Protein AF-A0A2D5X855-F1 (afdb_monomer_lite)

Sequence (249 aa):
MTNIYSYIFFHLTRRFIMAATASFNDLAKLTDREIQTLMREVDQKDLVVALTKADKAVTDKTLSNMSERVRTFIQDEVAALGPMRPDEVAEVQKRIVQQTVQLAEQGQVSWPPGQKKAPKVKAKKAKKLSKKYLAMKSETKQTAQKSLDQLSFDEINTLFTNFAEIARKEGILALENMVSDESSAFISNAIRLAVDGTEPDLIMDILETWMGSLLHEQERKYQKVIEGLMSIQSGDNPRIVEHKLSVIY

pLDDT: mean 76.55, std 14.78, range [36.59, 96.62]

Secondary structure (DSSP, 8-state):
--HHHHHHHHHHHHHHHHHHS--GGGGGGS-HHHHHHHHHHS-HHHHHHHHTT--HHHHHHHHHTS-HHHHHHHHHHHHHS----HHHHHHHHHHHHHHHHHHHHTTSS--STT----------------HHHHHHHHHHHHHHTS-GGG--HHHHHHHHHHHHHHHHHH-GGGGGGG--TTS-HHHHHHHHHHHTT--HHHHHHHHHHHHHHHHHHHHHHHHHHHHHHHHHHTT--HHHHHHHHHH--

Radius of gyration: 27.15 Å; chains: 1; bounding box: 56×53×80 Å

Structure (mmCIF, N/CA/C/O backbone):
data_AF-A0A2D5X855-F1
#
_entry.id   AF-A0A2D5X855-F1
#
loop_
_atom_site.group_PDB
_atom_site.id
_atom_site.type_symbol
_atom_site.label_atom_id
_atom_site.label_alt_id
_atom_site.label_comp_id
_atom_site.label_asym_id
_atom_site.label_entity_id
_atom_site.label_seq_id
_atom_site.pdbx_PDB_ins_code
_atom_site.Cartn_x
_atom_site.Cartn_y
_atom_site.Cartn_z
_atom_site.occupancy
_atom_site.B_iso_or_equiv
_atom_site.auth_seq_id
_atom_site.auth_comp_id
_atom_site.auth_asym_id
_atom_site.auth_atom_id
_atom_site.pdbx_PDB_model_num
ATOM 1 N N . MET A 1 1 ? 23.395 36.693 -31.664 1.00 40.78 1 MET A N 1
ATOM 2 C CA . MET A 1 1 ? 22.086 36.087 -32.004 1.00 40.78 1 MET A CA 1
ATOM 3 C C . MET A 1 1 ? 22.240 34.733 -32.723 1.00 40.78 1 MET A C 1
ATOM 5 O O . MET A 1 1 ? 21.542 34.473 -33.688 1.00 40.78 1 MET A O 1
ATOM 9 N N . THR A 1 2 ? 23.118 33.834 -32.262 1.00 40.00 2 THR A N 1
ATOM 10 C CA . THR A 1 2 ? 23.428 32.564 -32.967 1.00 40.00 2 THR A CA 1
ATOM 11 C C . THR A 1 2 ? 23.024 31.298 -32.200 1.00 40.00 2 THR A C 1
ATOM 13 O O . THR A 1 2 ? 23.179 30.198 -32.712 1.00 40.00 2 THR A O 1
ATOM 16 N N . ASN A 1 3 ? 22.469 31.419 -30.987 1.00 47.34 3 ASN A N 1
ATOM 17 C CA . ASN A 1 3 ? 22.299 30.269 -30.085 1.00 47.34 3 ASN A CA 1
ATOM 18 C C . ASN A 1 3 ? 20.879 29.661 -30.062 1.00 47.34 3 ASN A C 1
ATOM 20 O O . ASN A 1 3 ? 20.690 28.550 -29.586 1.00 47.34 3 ASN A O 1
ATOM 24 N N . ILE A 1 4 ? 19.870 30.355 -30.601 1.00 50.38 4 ILE A N 1
ATOM 25 C CA . ILE A 1 4 ? 18.477 29.867 -30.588 1.00 50.38 4 ILE A CA 1
ATOM 26 C C . ILE A 1 4 ? 18.208 28.954 -31.793 1.00 50.38 4 ILE A C 1
ATOM 28 O O . ILE A 1 4 ? 17.636 27.879 -31.633 1.00 50.38 4 ILE A O 1
ATOM 32 N N . TYR A 1 5 ? 18.705 29.315 -32.980 1.00 43.75 5 TYR A N 1
ATOM 33 C CA . TYR A 1 5 ? 18.531 28.503 -34.189 1.00 43.75 5 TYR A CA 1
ATOM 34 C C . TYR A 1 5 ? 19.308 27.182 -34.139 1.00 43.75 5 TYR A C 1
ATOM 36 O O . TYR A 1 5 ? 18.772 26.167 -34.562 1.00 43.75 5 TYR A O 1
ATOM 44 N N . SER A 1 6 ? 20.509 27.151 -33.547 1.00 47.00 6 SER A N 1
ATOM 45 C CA . SER A 1 6 ? 21.273 25.903 -33.366 1.00 47.00 6 SER A CA 1
ATOM 46 C C . SER A 1 6 ? 20.596 24.944 -32.373 1.00 47.00 6 SER A C 1
ATOM 48 O O . SER A 1 6 ? 20.541 23.742 -32.612 1.00 47.00 6 SER A O 1
ATOM 50 N N . TYR A 1 7 ? 19.985 25.466 -31.302 1.00 49.47 7 TYR A N 1
ATOM 51 C CA . TYR A 1 7 ? 19.279 24.656 -30.302 1.00 49.47 7 TYR A CA 1
ATOM 52 C C . TYR A 1 7 ? 17.950 24.098 -30.827 1.00 49.47 7 TYR A C 1
ATOM 54 O O . TYR A 1 7 ? 17.651 22.921 -30.628 1.00 49.47 7 TYR A O 1
ATOM 62 N N . ILE A 1 8 ? 17.175 24.921 -31.543 1.00 49.56 8 ILE A N 1
ATOM 63 C CA . ILE A 1 8 ? 15.931 24.484 -32.188 1.00 49.56 8 ILE A CA 1
ATOM 64 C C . ILE A 1 8 ? 16.251 23.489 -33.304 1.00 49.56 8 ILE A C 1
ATOM 66 O O . ILE A 1 8 ? 15.615 22.446 -33.357 1.00 49.56 8 ILE A O 1
ATOM 70 N N . PHE A 1 9 ? 17.273 23.739 -34.130 1.00 43.41 9 PHE A N 1
ATOM 71 C CA . PHE A 1 9 ? 17.694 22.820 -35.190 1.00 43.41 9 PHE A CA 1
ATOM 72 C C . PHE A 1 9 ? 18.210 21.490 -34.627 1.00 43.41 9 PHE A C 1
ATOM 74 O O . PHE A 1 9 ? 17.803 20.440 -35.114 1.00 43.41 9 PHE A O 1
ATOM 81 N N . PHE A 1 10 ? 19.015 21.502 -33.557 1.00 47.72 10 PHE A N 1
ATOM 82 C CA . PHE A 1 10 ? 19.491 20.290 -32.880 1.00 47.72 10 PHE A CA 1
ATOM 83 C C . PHE A 1 10 ? 18.344 19.477 -32.266 1.00 47.72 10 PHE A C 1
ATOM 85 O O . PHE A 1 10 ? 18.333 18.256 -32.376 1.00 47.72 10 PHE A O 1
ATOM 92 N N . HIS A 1 11 ? 17.341 20.125 -31.666 1.00 49.72 11 HIS A N 1
ATOM 93 C CA . HIS A 1 11 ? 16.176 19.422 -31.124 1.00 49.72 11 HIS A CA 1
ATOM 94 C C . HIS A 1 11 ? 15.214 18.923 -32.211 1.00 49.72 11 HIS A C 1
ATOM 96 O O . HIS A 1 11 ? 14.741 17.794 -32.102 1.00 49.72 11 HIS A O 1
ATOM 102 N N . LEU A 1 12 ? 14.954 19.703 -33.269 1.00 45.94 12 LEU A N 1
ATOM 103 C CA . LEU A 1 12 ? 14.064 19.305 -34.368 1.00 45.94 12 LEU A CA 1
ATOM 104 C C . LEU A 1 12 ? 14.651 18.151 -35.186 1.00 45.94 12 LEU A C 1
ATOM 106 O O . LEU A 1 12 ? 13.947 17.186 -35.472 1.00 45.94 12 LEU A O 1
ATOM 110 N N . THR A 1 13 ? 15.941 18.227 -35.527 1.00 47.91 13 THR A N 1
ATOM 111 C CA . THR A 1 13 ? 16.630 17.159 -36.271 1.00 47.91 13 THR A CA 1
ATOM 112 C C . THR A 1 13 ? 16.770 15.899 -35.429 1.00 47.91 13 THR A C 1
ATOM 114 O O . THR A 1 13 ? 16.545 14.809 -35.940 1.00 47.91 13 THR A O 1
ATOM 117 N N . ARG A 1 14 ? 17.028 16.018 -34.121 1.00 48.53 14 ARG A N 1
ATOM 118 C CA . ARG A 1 14 ? 17.042 14.871 -33.204 1.00 48.53 14 ARG A CA 1
ATOM 119 C C . ARG A 1 14 ? 15.655 14.230 -33.070 1.00 48.53 14 ARG A C 1
ATOM 121 O O . ARG A 1 14 ? 15.581 13.012 -33.127 1.00 48.53 14 ARG A O 1
ATOM 128 N N . ARG A 1 15 ? 14.562 15.006 -33.015 1.00 48.28 15 ARG A N 1
ATOM 129 C CA . ARG A 1 15 ? 13.178 14.480 -33.040 1.00 48.28 15 ARG A CA 1
ATOM 130 C C . ARG A 1 15 ? 12.863 13.707 -34.322 1.00 48.28 15 ARG A C 1
ATOM 132 O O . ARG A 1 15 ? 12.245 12.649 -34.261 1.00 48.28 15 ARG A O 1
ATOM 139 N N . PHE A 1 16 ? 13.319 14.214 -35.469 1.00 43.62 16 PHE A N 1
ATOM 140 C CA . PHE A 1 16 ? 13.108 13.577 -36.773 1.00 43.62 16 PHE A CA 1
ATOM 141 C C . PHE A 1 16 ? 13.982 12.332 -36.987 1.00 43.62 16 PHE A C 1
ATOM 143 O O . PHE A 1 16 ? 13.498 11.328 -37.499 1.00 43.62 16 PHE A O 1
ATOM 150 N N . ILE A 1 17 ? 15.249 12.365 -36.563 1.00 48.50 17 ILE A N 1
ATOM 151 C CA . ILE A 1 17 ? 16.194 11.248 -36.722 1.00 48.50 17 ILE A CA 1
ATOM 152 C C . ILE A 1 17 ? 15.906 10.125 -35.707 1.00 48.50 17 ILE A C 1
ATOM 154 O O . ILE A 1 17 ? 16.066 8.955 -36.038 1.00 48.50 17 ILE A O 1
ATOM 158 N N . MET A 1 18 ? 15.433 10.447 -34.495 1.00 51.22 18 MET A N 1
ATOM 159 C CA . MET A 1 18 ? 15.114 9.455 -33.451 1.00 51.22 18 MET A CA 1
ATOM 160 C C . MET A 1 18 ? 13.874 8.609 -33.743 1.00 51.22 18 MET A C 1
ATOM 162 O O . MET A 1 18 ? 13.822 7.457 -33.323 1.00 51.22 18 MET A O 1
ATOM 166 N N . ALA A 1 19 ? 12.881 9.156 -34.447 1.00 47.12 19 ALA A N 1
ATOM 167 C CA . ALA A 1 19 ? 11.679 8.412 -34.820 1.00 47.12 19 ALA A CA 1
ATOM 168 C C . ALA A 1 19 ? 11.904 7.480 -36.027 1.00 47.12 19 ALA A C 1
ATOM 170 O O . ALA A 1 19 ? 11.152 6.529 -36.207 1.00 47.12 19 ALA A O 1
ATOM 171 N N . ALA A 1 20 ? 12.929 7.739 -36.850 1.00 47.38 20 ALA A N 1
ATOM 172 C CA . ALA A 1 20 ? 13.178 7.009 -38.095 1.00 47.38 20 ALA A CA 1
ATOM 173 C C . ALA A 1 20 ? 13.980 5.702 -37.920 1.00 47.38 20 ALA A C 1
ATOM 175 O O . ALA A 1 20 ? 14.015 4.891 -38.839 1.00 47.38 20 ALA A O 1
ATOM 176 N N . THR A 1 21 ? 14.621 5.484 -36.765 1.00 55.28 21 THR A N 1
ATOM 177 C CA . THR A 1 21 ? 15.487 4.314 -36.492 1.00 55.28 21 THR A CA 1
ATOM 178 C C . THR A 1 21 ? 14.964 3.394 -35.386 1.00 55.28 21 THR A C 1
ATOM 180 O O . THR A 1 21 ? 15.614 2.414 -35.039 1.00 55.28 21 THR A O 1
ATOM 183 N N . ALA A 1 22 ? 13.803 3.720 -34.824 1.00 64.50 22 ALA A N 1
ATOM 184 C CA . ALA A 1 22 ? 13.215 3.092 -33.652 1.00 64.50 22 ALA A CA 1
ATOM 185 C C . ALA A 1 22 ? 12.220 1.994 -34.063 1.00 64.50 22 ALA A C 1
ATOM 187 O O . ALA A 1 22 ? 11.165 2.302 -34.618 1.00 64.50 22 ALA A O 1
ATOM 188 N N . SER A 1 23 ? 12.545 0.725 -33.794 1.00 76.44 23 SER A N 1
ATOM 189 C CA . SER A 1 23 ? 11.645 -0.410 -34.042 1.00 76.44 23 SER A CA 1
ATOM 190 C C . SER A 1 23 ? 10.858 -0.779 -32.784 1.00 76.44 23 SER A C 1
ATOM 192 O O . SER A 1 23 ? 11.319 -0.567 -31.668 1.00 76.44 23 SER A O 1
ATOM 194 N N . PHE A 1 24 ? 9.686 -1.396 -32.931 1.00 80.25 24 PHE A N 1
ATOM 195 C CA . PHE A 1 24 ? 8.966 -1.975 -31.792 1.00 80.25 24 PHE A CA 1
ATOM 196 C C . PHE A 1 24 ? 9.786 -3.078 -31.098 1.00 80.25 24 PHE A C 1
ATOM 198 O O . PHE A 1 24 ? 9.753 -3.212 -29.876 1.00 80.25 24 PHE A O 1
ATOM 205 N N . ASN A 1 25 ? 10.627 -3.795 -31.853 1.00 81.56 25 ASN A N 1
ATOM 206 C CA . ASN A 1 25 ? 11.468 -4.866 -31.307 1.00 81.56 25 ASN A CA 1
ATOM 207 C C . ASN A 1 25 ? 12.555 -4.367 -30.346 1.00 81.56 25 ASN A C 1
ATOM 209 O O . ASN A 1 25 ? 13.098 -5.124 -29.541 1.00 81.56 25 ASN A O 1
ATOM 213 N N . ASP A 1 26 ? 12.836 -3.069 -30.373 1.00 79.94 26 ASP A N 1
ATOM 214 C CA . ASP A 1 26 ? 13.775 -2.434 -29.464 1.00 79.94 26 ASP A CA 1
ATOM 215 C C . ASP A 1 26 ? 13.236 -2.282 -28.031 1.00 79.94 26 ASP A C 1
ATOM 217 O O . ASP A 1 26 ? 14.029 -2.056 -27.114 1.00 79.94 26 ASP A O 1
ATOM 221 N N . LEU A 1 27 ? 11.929 -2.486 -27.802 1.00 79.69 27 LEU A N 1
ATOM 222 C CA . LEU A 1 27 ? 11.339 -2.528 -26.458 1.00 79.69 27 LEU A CA 1
ATOM 223 C C . LEU A 1 27 ? 11.959 -3.623 -25.578 1.00 79.69 27 LEU A C 1
ATOM 225 O O . LEU A 1 27 ? 12.089 -3.431 -24.373 1.00 79.69 27 LEU A O 1
ATOM 229 N N . ALA A 1 28 ? 12.434 -4.728 -26.166 1.00 79.75 28 ALA A N 1
ATOM 230 C CA . ALA A 1 28 ? 13.112 -5.800 -25.428 1.00 79.75 28 ALA A CA 1
ATOM 231 C C . ALA A 1 28 ? 14.406 -5.340 -24.727 1.00 79.75 28 ALA A C 1
ATOM 233 O O . ALA A 1 28 ? 14.893 -6.009 -23.816 1.00 79.75 28 ALA A O 1
ATOM 234 N N . LYS A 1 29 ? 14.985 -4.207 -25.147 1.00 80.75 29 LYS A N 1
ATOM 235 C CA . LYS A 1 29 ? 16.212 -3.639 -24.567 1.00 80.75 29 LYS A CA 1
ATOM 236 C C . LYS A 1 29 ? 15.933 -2.680 -23.404 1.00 80.75 29 LYS A C 1
ATOM 238 O O . LYS A 1 29 ? 16.884 -2.180 -22.801 1.00 80.75 29 LYS A O 1
ATOM 243 N N . LEU A 1 30 ? 14.663 -2.397 -23.113 1.00 78.56 30 LEU A N 1
ATOM 244 C CA . LEU A 1 30 ? 14.258 -1.573 -21.981 1.00 78.56 30 LEU A CA 1
ATOM 245 C C . LEU A 1 30 ? 14.336 -2.355 -20.666 1.00 78.56 30 LEU A C 1
ATOM 247 O O . LEU A 1 30 ? 14.243 -3.583 -20.622 1.00 78.56 30 LEU A O 1
ATOM 251 N N . THR A 1 31 ? 14.510 -1.619 -19.572 1.00 81.06 31 THR A N 1
ATOM 252 C CA . THR A 1 31 ? 14.431 -2.187 -18.223 1.00 81.06 31 THR A CA 1
ATOM 253 C C . THR A 1 31 ? 12.982 -2.487 -17.840 1.00 81.06 31 THR A C 1
ATOM 255 O O . THR A 1 31 ? 12.057 -1.838 -18.325 1.00 81.06 31 THR A O 1
ATOM 258 N N . ASP A 1 32 ? 12.774 -3.433 -16.922 1.00 79.50 32 ASP A N 1
ATOM 259 C CA . ASP A 1 32 ? 11.435 -3.833 -16.453 1.00 79.50 32 ASP A CA 1
ATOM 260 C C . ASP A 1 32 ? 10.602 -2.640 -15.966 1.00 79.50 32 ASP A C 1
ATOM 262 O O . ASP A 1 32 ? 9.458 -2.448 -16.370 1.00 79.50 32 ASP A O 1
ATOM 266 N N . ARG A 1 33 ? 11.231 -1.726 -15.221 1.00 76.88 33 ARG A N 1
ATOM 267 C CA . ARG A 1 33 ? 10.605 -0.480 -14.757 1.00 76.88 33 ARG A CA 1
ATOM 268 C C . ARG A 1 33 ? 10.147 0.439 -15.897 1.00 76.88 33 ARG A C 1
ATOM 270 O O . ARG A 1 33 ? 9.134 1.127 -15.767 1.00 76.88 33 ARG A O 1
ATOM 277 N N . GLU A 1 34 ? 10.904 0.509 -16.988 1.00 81.44 34 GLU A N 1
ATOM 278 C CA . GLU A 1 34 ? 10.562 1.337 -18.152 1.00 81.44 34 GLU A CA 1
ATOM 279 C C . GLU A 1 34 ? 9.396 0.729 -18.932 1.00 81.44 34 GLU A C 1
ATOM 281 O O . GLU A 1 34 ? 8.494 1.458 -19.340 1.00 81.44 34 GLU A O 1
ATOM 286 N N . ILE A 1 35 ? 9.371 -0.601 -19.055 1.00 83.69 35 ILE A N 1
ATOM 287 C CA . ILE A 1 35 ? 8.263 -1.341 -19.666 1.00 83.69 35 ILE A CA 1
ATOM 288 C C . ILE A 1 35 ? 6.993 -1.158 -18.839 1.00 83.69 35 ILE A C 1
ATOM 290 O O . ILE A 1 35 ? 5.968 -0.782 -19.392 1.00 83.69 35 ILE A O 1
ATOM 294 N N . GLN A 1 36 ? 7.062 -1.308 -17.516 1.00 83.00 36 GLN A N 1
ATOM 295 C CA . GLN A 1 36 ? 5.926 -1.055 -16.625 1.00 83.00 36 GLN A CA 1
ATOM 296 C C . GLN A 1 36 ? 5.410 0.389 -16.714 1.00 83.00 36 GLN A C 1
ATOM 298 O O . GLN A 1 36 ? 4.213 0.625 -16.585 1.00 83.00 36 GLN A O 1
ATOM 303 N N . THR A 1 37 ? 6.296 1.364 -16.935 1.00 81.94 37 THR A N 1
ATOM 304 C CA . THR A 1 37 ? 5.899 2.771 -17.110 1.00 81.94 37 THR A CA 1
ATOM 305 C C . THR A 1 37 ? 5.165 2.971 -18.436 1.00 81.94 37 THR A C 1
ATOM 307 O O . THR A 1 37 ? 4.113 3.599 -18.453 1.00 81.94 37 THR A O 1
ATOM 310 N N . LEU A 1 38 ? 5.674 2.390 -19.527 1.00 84.88 38 LEU A N 1
ATOM 311 C CA . LEU A 1 38 ? 5.012 2.405 -20.833 1.00 84.88 38 LEU A CA 1
ATOM 312 C C . LEU A 1 38 ? 3.637 1.722 -20.774 1.00 84.88 38 LEU A C 1
ATOM 314 O O . LEU A 1 38 ? 2.651 2.268 -21.252 1.00 84.88 38 LEU A O 1
ATOM 318 N N . MET A 1 39 ? 3.565 0.565 -20.123 1.00 82.06 39 MET A N 1
ATOM 319 C CA . MET A 1 39 ? 2.361 -0.256 -19.977 1.00 82.06 39 MET A CA 1
ATOM 320 C C . MET A 1 39 ? 1.195 0.441 -19.263 1.00 82.06 39 MET A C 1
ATOM 322 O O . MET A 1 39 ? 0.056 0.027 -19.439 1.00 82.06 39 MET A O 1
ATOM 326 N N . ARG A 1 40 ? 1.451 1.493 -18.474 1.00 81.62 40 ARG A N 1
ATOM 327 C CA . ARG A 1 40 ? 0.397 2.297 -17.826 1.00 81.62 40 ARG A CA 1
ATOM 328 C C . ARG A 1 40 ? -0.237 3.330 -18.755 1.00 81.62 40 ARG A C 1
ATOM 330 O O . ARG A 1 40 ? -1.341 3.781 -18.482 1.00 81.62 40 ARG A O 1
ATOM 337 N N . GLU A 1 41 ? 0.475 3.723 -19.805 1.00 79.81 41 GLU A N 1
ATOM 338 C CA . GLU A 1 41 ? 0.071 4.774 -20.749 1.00 79.81 41 GLU A CA 1
ATOM 339 C C . GLU A 1 41 ? -0.446 4.194 -22.079 1.00 79.81 41 GLU A C 1
ATOM 341 O O . GLU A 1 41 ? -1.008 4.916 -22.902 1.00 79.81 41 GLU A O 1
ATOM 346 N N . VAL A 1 42 ? -0.231 2.895 -22.314 1.00 84.31 42 VAL A N 1
ATOM 347 C CA . VAL A 1 42 ? -0.678 2.183 -23.517 1.00 84.31 42 VAL A CA 1
ATOM 348 C C . VAL A 1 42 ? -2.045 1.552 -23.268 1.00 84.31 42 VAL A C 1
ATOM 350 O O . VAL A 1 42 ? -2.243 0.840 -22.285 1.00 84.31 42 VAL A O 1
ATOM 353 N N . ASP A 1 43 ? -2.974 1.759 -24.201 1.00 84.62 43 ASP A N 1
ATOM 354 C CA . ASP A 1 43 ? -4.288 1.125 -24.159 1.00 84.62 43 ASP A CA 1
ATOM 355 C C . ASP A 1 43 ? -4.183 -0.401 -24.301 1.00 84.62 43 ASP A C 1
ATOM 357 O O . ASP A 1 43 ? -3.479 -0.928 -25.166 1.00 84.62 43 ASP A O 1
ATOM 361 N N . GLN A 1 44 ? -4.962 -1.131 -23.500 1.00 81.81 44 GLN A N 1
ATOM 362 C CA . GLN A 1 44 ? -4.949 -2.598 -23.477 1.00 81.81 44 GLN A CA 1
ATOM 363 C C . GLN A 1 44 ? -5.259 -3.215 -24.852 1.00 81.81 44 GLN A C 1
ATOM 365 O O . GLN A 1 44 ? -4.663 -4.218 -25.229 1.00 81.81 44 GLN A O 1
ATOM 370 N N . LYS A 1 45 ? -6.145 -2.587 -25.635 1.00 83.00 45 LYS A N 1
ATOM 371 C CA . LYS A 1 45 ? -6.485 -3.030 -26.997 1.00 83.00 45 LYS A CA 1
ATOM 372 C C . LYS A 1 45 ? -5.314 -2.865 -27.966 1.00 83.00 45 LYS A C 1
ATOM 374 O O . LYS A 1 45 ? -5.029 -3.776 -28.737 1.00 83.00 45 LYS A O 1
ATOM 379 N N . ASP A 1 46 ? -4.614 -1.735 -27.893 1.00 85.81 46 ASP A N 1
ATOM 380 C CA . ASP A 1 46 ? -3.447 -1.458 -28.735 1.00 85.81 46 ASP A CA 1
ATOM 381 C C . ASP A 1 46 ? -2.301 -2.423 -28.400 1.00 85.81 46 ASP A C 1
ATOM 383 O O . ASP A 1 46 ? -1.599 -2.913 -29.285 1.00 85.81 46 ASP A O 1
ATOM 387 N N . LEU A 1 47 ? -2.152 -2.773 -27.124 1.00 85.56 47 LEU A N 1
ATOM 388 C CA . LEU A 1 47 ? -1.154 -3.732 -26.679 1.00 85.56 47 LEU A CA 1
ATOM 389 C C . LEU A 1 47 ? -1.390 -5.146 -27.230 1.00 85.56 47 LE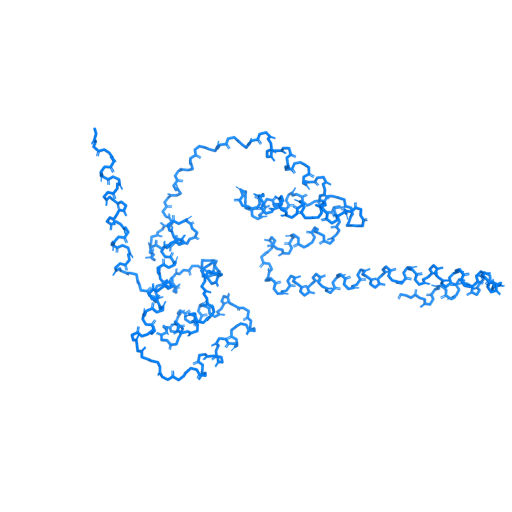U A C 1
ATOM 391 O O . LEU A 1 47 ? -0.454 -5.769 -27.728 1.00 85.56 47 LEU A O 1
ATOM 395 N N . VAL A 1 48 ? -2.628 -5.643 -27.174 1.00 87.00 48 VAL A N 1
ATOM 396 C CA . VAL A 1 48 ? -2.994 -6.958 -27.726 1.00 87.00 48 VAL A CA 1
ATOM 397 C C . VAL A 1 48 ? -2.663 -7.009 -29.227 1.00 87.00 48 VAL A C 1
ATOM 399 O O . VAL A 1 48 ? -2.000 -7.936 -29.703 1.00 87.00 48 VAL A O 1
ATOM 402 N N . VAL A 1 49 ? -3.040 -5.966 -29.973 1.00 86.38 49 VAL A N 1
ATOM 403 C CA . VAL A 1 49 ? -2.757 -5.870 -31.412 1.00 86.38 49 VAL A CA 1
ATOM 404 C C . VAL A 1 49 ? -1.250 -5.828 -31.687 1.00 86.38 49 VAL A C 1
ATOM 406 O O . VAL A 1 49 ? -0.753 -6.550 -32.554 1.00 86.38 49 VAL A O 1
ATOM 409 N N . ALA A 1 50 ? -0.495 -5.040 -30.921 1.00 86.38 50 ALA A N 1
ATOM 410 C CA . ALA A 1 50 ? 0.946 -4.897 -31.103 1.00 86.38 50 ALA A CA 1
ATOM 411 C C . ALA A 1 50 ? 1.728 -6.192 -30.831 1.00 86.38 50 ALA A C 1
ATOM 413 O O . ALA A 1 50 ? 2.709 -6.471 -31.528 1.00 86.38 50 ALA A O 1
ATOM 414 N N . LEU A 1 51 ? 1.283 -6.991 -29.854 1.00 85.38 51 LEU A N 1
ATOM 415 C CA . LEU A 1 51 ? 1.920 -8.250 -29.457 1.00 85.38 51 LEU A CA 1
ATOM 416 C C . LEU A 1 51 ? 1.692 -9.396 -30.453 1.00 85.38 51 LEU A C 1
ATOM 418 O O . LEU A 1 51 ? 2.476 -10.342 -30.476 1.00 85.38 51 LEU A O 1
ATOM 422 N N . THR A 1 52 ? 0.689 -9.292 -31.330 1.00 83.25 52 THR A N 1
ATOM 423 C CA . THR A 1 52 ? 0.322 -10.357 -32.285 1.00 83.25 52 THR A CA 1
ATOM 424 C C . THR A 1 52 ? 1.443 -10.674 -33.293 1.00 83.25 52 THR A C 1
ATOM 426 O O . THR A 1 52 ? 1.583 -11.813 -33.734 1.00 83.25 52 THR A O 1
ATOM 429 N N . LYS A 1 53 ? 2.270 -9.681 -33.660 1.00 82.25 53 LYS A N 1
ATOM 430 C CA . LYS A 1 53 ? 3.451 -9.854 -34.540 1.00 82.25 53 LYS A CA 1
ATOM 431 C C . LYS A 1 53 ? 4.763 -9.418 -33.889 1.00 82.25 53 LYS A C 1
ATOM 433 O O . LYS A 1 53 ? 5.717 -9.091 -34.590 1.00 82.25 53 LYS A O 1
ATOM 438 N N . ALA A 1 54 ? 4.798 -9.356 -32.564 1.00 82.88 54 ALA A N 1
ATOM 439 C CA . ALA A 1 54 ? 6.008 -9.003 -31.842 1.00 82.88 54 ALA A CA 1
ATOM 440 C C . ALA A 1 54 ? 6.997 -10.175 -31.816 1.00 82.88 54 ALA A C 1
ATOM 442 O O . ALA A 1 54 ? 6.602 -11.344 -31.780 1.00 82.88 54 ALA A O 1
ATOM 443 N N . ASP A 1 55 ? 8.294 -9.863 -31.796 1.00 83.75 55 ASP A N 1
ATOM 444 C CA . ASP A 1 55 ? 9.317 -10.878 -31.562 1.00 83.75 55 ASP A CA 1
ATOM 445 C C . ASP A 1 55 ? 9.114 -11.519 -30.185 1.00 83.75 55 ASP A C 1
ATOM 447 O O . ASP A 1 55 ? 8.817 -10.833 -29.203 1.00 83.75 55 ASP A O 1
ATOM 451 N N . LYS A 1 56 ? 9.380 -12.827 -30.084 1.00 81.56 56 LYS A N 1
ATOM 452 C CA . LYS A 1 56 ? 9.231 -13.589 -28.834 1.00 81.56 56 LYS A CA 1
ATOM 453 C C . LYS A 1 56 ? 9.940 -12.928 -27.643 1.00 81.56 56 LYS A C 1
ATOM 455 O O . LYS A 1 56 ? 9.406 -12.910 -26.544 1.00 81.56 56 LYS A O 1
ATOM 460 N N . ALA A 1 57 ? 11.105 -12.320 -27.875 1.00 79.75 57 ALA A N 1
ATOM 461 C CA . ALA A 1 57 ? 11.855 -11.607 -26.843 1.00 79.75 57 ALA A CA 1
ATOM 462 C C . ALA A 1 57 ? 11.103 -10.391 -26.267 1.00 79.75 57 ALA A C 1
ATOM 464 O O . ALA A 1 57 ? 11.194 -10.133 -25.069 1.00 79.75 57 ALA A O 1
ATOM 465 N N . VAL A 1 58 ? 10.364 -9.651 -27.098 1.00 84.31 58 VAL A N 1
ATOM 466 C CA . VAL A 1 58 ? 9.530 -8.529 -26.644 1.00 84.31 58 VAL A CA 1
ATOM 467 C C . VAL A 1 58 ? 8.298 -9.065 -25.940 1.00 84.31 58 VAL A C 1
ATOM 469 O O . VAL A 1 58 ? 8.001 -8.623 -24.841 1.00 84.31 58 VAL A O 1
ATOM 472 N N . THR A 1 59 ? 7.621 -10.050 -26.533 1.00 84.44 59 THR A N 1
ATOM 473 C CA . THR A 1 59 ? 6.407 -10.641 -25.964 1.00 84.44 59 THR A CA 1
ATOM 474 C C . THR A 1 59 ? 6.663 -11.209 -24.572 1.00 84.44 59 THR A C 1
ATOM 476 O O . THR A 1 59 ? 5.964 -10.843 -23.632 1.00 84.44 59 THR A O 1
ATOM 479 N N . ASP A 1 60 ? 7.711 -12.018 -24.403 1.00 82.62 60 ASP A N 1
ATOM 480 C CA . ASP A 1 60 ? 8.057 -12.623 -23.113 1.00 82.62 60 ASP A CA 1
ATOM 481 C C . ASP A 1 60 ? 8.386 -11.546 -22.068 1.00 82.62 60 ASP A C 1
ATOM 483 O O . ASP A 1 60 ? 7.928 -11.623 -20.929 1.00 82.62 60 ASP A O 1
ATOM 487 N N . LYS A 1 61 ? 9.126 -10.502 -22.464 1.00 80.94 61 LYS A N 1
ATOM 488 C CA . LYS A 1 61 ? 9.505 -9.394 -21.579 1.00 80.94 61 LYS A CA 1
ATOM 489 C C . LYS A 1 61 ? 8.312 -8.516 -21.200 1.00 80.94 61 LYS A C 1
ATOM 491 O O . LYS A 1 61 ? 8.197 -8.074 -20.060 1.00 80.94 61 LYS A O 1
ATOM 496 N N . THR A 1 62 ? 7.412 -8.251 -22.136 1.00 82.38 62 THR A N 1
ATOM 497 C CA . THR A 1 62 ? 6.199 -7.472 -21.892 1.00 82.38 62 THR A CA 1
ATOM 498 C C . THR A 1 62 ? 5.247 -8.248 -20.983 1.00 82.38 62 THR A C 1
ATOM 500 O O . THR A 1 62 ? 4.776 -7.695 -19.995 1.00 82.38 62 THR A O 1
ATOM 503 N N . LEU A 1 63 ? 5.045 -9.548 -21.224 1.00 82.06 63 LEU A N 1
ATOM 504 C CA . LEU A 1 63 ? 4.197 -10.414 -20.395 1.00 82.06 63 LEU A CA 1
ATOM 505 C C . LEU A 1 63 ? 4.796 -10.720 -19.012 1.00 82.06 63 LEU A C 1
ATOM 507 O O . LEU A 1 63 ? 4.041 -10.904 -18.053 1.00 82.06 63 LEU A O 1
ATOM 511 N N . SER A 1 64 ? 6.129 -10.765 -18.871 1.00 81.19 64 SER A N 1
ATOM 512 C CA . SER A 1 64 ? 6.787 -10.937 -17.565 1.00 81.19 64 SER A CA 1
ATOM 513 C C . SER A 1 64 ? 6.598 -9.732 -16.646 1.00 81.19 64 SER A C 1
ATOM 515 O O . SER A 1 64 ? 6.752 -9.863 -15.439 1.00 81.19 64 SER A O 1
ATOM 517 N N . ASN A 1 65 ? 6.257 -8.572 -17.212 1.00 79.00 65 ASN A N 1
ATOM 518 C CA . ASN A 1 65 ? 6.006 -7.326 -16.491 1.00 79.00 65 ASN A CA 1
ATOM 519 C C . ASN A 1 65 ? 4.519 -7.098 -16.157 1.00 79.00 65 ASN A C 1
ATOM 521 O O . ASN A 1 65 ? 4.150 -5.993 -15.765 1.00 79.00 65 ASN A O 1
ATOM 525 N N . MET A 1 66 ? 3.670 -8.119 -16.319 1.00 79.38 66 MET A N 1
ATOM 526 C CA . MET A 1 66 ? 2.237 -8.072 -16.013 1.00 79.38 66 MET A CA 1
ATOM 527 C C . MET A 1 66 ? 1.835 -9.163 -15.017 1.00 79.38 66 MET A C 1
ATOM 529 O O . MET A 1 66 ? 2.477 -10.218 -14.959 1.00 79.38 66 MET A O 1
ATOM 533 N N . SER A 1 67 ? 0.737 -8.929 -14.284 1.00 73.12 67 SER A N 1
ATOM 534 C CA . SER A 1 67 ? 0.125 -9.929 -13.401 1.00 73.12 67 SER A CA 1
ATOM 535 C C . SER A 1 67 ? -0.383 -11.139 -14.194 1.00 73.12 67 SER A C 1
ATOM 537 O O . SER A 1 67 ? -0.701 -11.022 -15.381 1.00 73.12 67 SER A O 1
ATOM 539 N N . GLU A 1 68 ? -0.470 -12.314 -13.555 1.00 74.56 68 GLU A N 1
ATOM 540 C CA . GLU A 1 68 ? -0.923 -13.542 -14.233 1.00 74.56 68 GLU A CA 1
ATOM 541 C C . GLU A 1 68 ? -2.300 -13.367 -14.880 1.00 74.56 68 GLU A C 1
ATOM 543 O O . GLU A 1 68 ? -2.488 -13.767 -16.023 1.00 74.56 68 GLU A O 1
ATOM 548 N N . ARG A 1 69 ? -3.226 -12.668 -14.212 1.00 78.31 69 ARG A N 1
ATOM 549 C CA . ARG A 1 69 ? -4.558 -12.363 -14.751 1.00 78.31 69 ARG A CA 1
ATOM 550 C C . ARG A 1 69 ? -4.490 -11.558 -16.054 1.00 78.31 69 ARG A C 1
ATOM 552 O O . ARG A 1 69 ? -5.159 -11.909 -17.022 1.00 78.31 69 ARG A O 1
ATOM 559 N N . VAL A 1 70 ? -3.691 -10.488 -16.089 1.00 77.06 70 VAL A N 1
ATOM 560 C CA . VAL A 1 70 ? -3.554 -9.624 -17.277 1.00 77.06 70 VAL A CA 1
ATOM 561 C C . VAL A 1 70 ? -2.813 -10.357 -18.396 1.00 77.06 70 VAL A C 1
ATOM 563 O O . VAL A 1 70 ? -3.180 -10.233 -19.563 1.00 77.06 70 VAL A O 1
ATOM 566 N N . ARG A 1 71 ? -1.812 -11.171 -18.046 1.00 84.31 71 ARG A N 1
ATOM 567 C CA . ARG A 1 71 ? -1.091 -12.031 -18.986 1.00 84.31 71 ARG A CA 1
ATOM 568 C C . ARG A 1 71 ? -2.026 -13.031 -19.663 1.00 84.31 71 ARG A C 1
ATOM 570 O O . ARG A 1 71 ? -2.016 -13.095 -20.887 1.00 84.31 71 ARG A O 1
ATOM 577 N N . THR A 1 72 ? -2.819 -13.776 -18.891 1.00 81.56 72 THR A N 1
ATOM 578 C CA . THR A 1 72 ? -3.777 -14.757 -19.422 1.00 81.56 72 THR A CA 1
ATOM 579 C C . THR A 1 72 ? -4.812 -14.073 -20.306 1.00 81.56 72 THR A C 1
ATOM 581 O O . THR A 1 72 ? -5.007 -14.499 -21.435 1.00 81.56 72 THR A O 1
ATO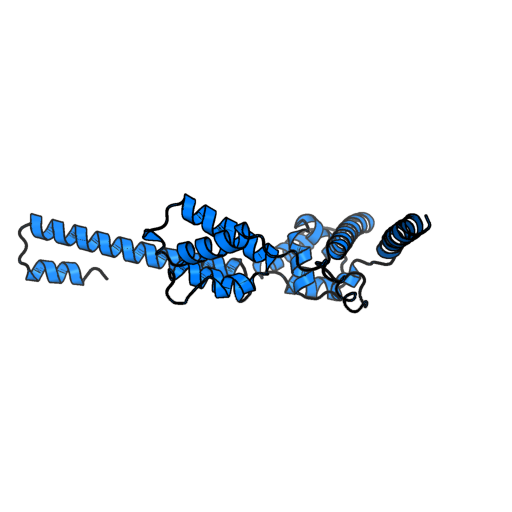M 584 N N . PHE A 1 73 ? -5.370 -12.939 -19.867 1.00 85.31 73 PHE A N 1
ATOM 585 C CA . PHE A 1 73 ? -6.315 -12.167 -20.675 1.00 85.31 73 PHE A CA 1
ATOM 586 C C . PHE A 1 73 ? -5.727 -11.735 -22.026 1.00 85.31 73 PHE A C 1
ATOM 588 O O . PHE A 1 73 ? -6.348 -11.926 -23.064 1.00 85.31 73 PHE A O 1
ATOM 595 N N . ILE A 1 74 ? -4.514 -11.175 -22.039 1.00 84.38 74 ILE A N 1
ATOM 596 C CA . ILE A 1 74 ? -3.869 -10.749 -23.288 1.00 84.38 74 ILE A CA 1
ATOM 597 C C . ILE A 1 74 ? -3.550 -11.950 -24.178 1.00 84.38 74 ILE A C 1
ATOM 599 O O . ILE A 1 74 ? -3.703 -11.854 -25.390 1.00 84.38 74 ILE A O 1
ATOM 603 N N . GLN A 1 75 ? -3.110 -13.074 -23.611 1.00 85.31 75 GLN A N 1
ATOM 604 C CA . GLN A 1 75 ? -2.847 -14.294 -24.377 1.00 85.31 75 GLN A CA 1
ATOM 605 C C . GLN A 1 75 ? -4.121 -14.851 -25.016 1.00 85.31 75 GLN A C 1
ATOM 607 O O . GLN A 1 75 ? -4.093 -15.209 -26.194 1.00 85.31 75 GLN A O 1
ATOM 612 N N . ASP A 1 76 ? -5.226 -14.862 -24.273 1.00 86.00 76 ASP A N 1
ATOM 613 C CA . ASP A 1 76 ? -6.532 -15.300 -24.761 1.00 86.00 76 ASP A CA 1
ATOM 614 C C . ASP A 1 76 ? -7.051 -14.365 -25.863 1.00 86.00 76 ASP A C 1
ATOM 616 O O . ASP A 1 76 ? -7.494 -14.834 -26.909 1.00 86.00 76 ASP A O 1
ATOM 620 N N . GLU A 1 77 ? -6.915 -13.047 -25.692 1.00 85.88 77 GLU A N 1
ATOM 621 C CA . GLU A 1 77 ? -7.304 -12.053 -26.701 1.00 85.88 77 GLU A CA 1
ATOM 622 C C . GLU A 1 77 ? -6.428 -12.125 -27.962 1.00 85.88 77 GLU A C 1
ATOM 624 O O . GLU A 1 77 ? -6.944 -12.054 -29.077 1.00 85.88 77 GLU A O 1
ATOM 629 N N . VAL A 1 78 ? -5.112 -12.327 -27.821 1.00 85.19 78 VAL A N 1
ATOM 630 C CA . VAL A 1 78 ? -4.203 -12.541 -28.963 1.00 85.19 78 VAL A CA 1
ATOM 631 C C . VAL A 1 78 ? -4.551 -13.837 -29.701 1.00 85.19 78 VAL A C 1
ATOM 633 O O . VAL A 1 78 ? -4.473 -13.870 -30.926 1.00 85.19 78 VAL A O 1
ATOM 636 N N . ALA A 1 79 ? -4.953 -14.896 -28.991 1.00 83.06 79 ALA A N 1
ATOM 637 C CA . ALA A 1 79 ? -5.384 -16.156 -29.599 1.00 83.06 79 ALA A CA 1
ATOM 638 C C . ALA A 1 79 ? -6.773 -16.058 -30.259 1.00 83.06 79 ALA A C 1
ATOM 640 O O . ALA A 1 79 ? -7.028 -16.734 -31.257 1.00 83.06 79 ALA A O 1
ATOM 641 N N . ALA A 1 80 ? -7.662 -15.223 -29.713 1.00 84.25 80 ALA A N 1
ATOM 642 C CA . ALA A 1 80 ? -8.983 -14.938 -30.268 1.00 84.25 80 ALA A CA 1
ATOM 643 C C . ALA A 1 80 ? -8.916 -14.026 -31.504 1.00 84.25 80 ALA A C 1
ATOM 645 O O . ALA A 1 80 ? -9.772 -14.107 -32.391 1.00 84.25 80 ALA A O 1
ATOM 646 N N . LEU A 1 81 ? -7.893 -13.173 -31.586 1.00 79.50 81 LEU A N 1
ATOM 647 C CA . LEU A 1 81 ? -7.624 -12.354 -32.757 1.00 79.50 81 LEU A CA 1
ATOM 648 C C . LEU A 1 81 ? -7.192 -13.229 -33.936 1.00 79.50 81 LEU A C 1
ATOM 650 O O . LEU A 1 81 ? -6.136 -13.857 -33.953 1.00 79.50 81 LEU A O 1
ATOM 654 N N . GLY A 1 82 ? -8.037 -13.241 -34.964 1.00 75.44 82 GLY A N 1
ATOM 655 C CA . GLY A 1 82 ? -7.735 -13.872 -36.242 1.00 75.44 82 GLY A CA 1
ATOM 656 C C . GLY A 1 82 ? -6.591 -13.184 -37.007 1.00 75.44 82 GLY A C 1
ATOM 657 O O . GLY A 1 82 ? -6.010 -12.196 -36.551 1.00 75.44 82 GLY A O 1
ATOM 658 N N . PRO A 1 83 ? -6.260 -13.673 -38.215 1.00 75.19 83 PRO A N 1
ATOM 659 C CA . PRO A 1 83 ? -5.154 -13.141 -39.006 1.00 75.19 83 PRO A CA 1
ATOM 660 C C . PRO A 1 83 ? -5.366 -11.659 -39.351 1.00 75.19 83 PRO A C 1
ATOM 662 O O . PRO A 1 83 ? -6.231 -11.309 -40.152 1.00 75.19 83 PRO A O 1
ATOM 665 N N . MET A 1 84 ? -4.534 -10.793 -38.770 1.00 78.12 84 MET A N 1
ATOM 666 C CA . MET A 1 84 ? -4.562 -9.347 -38.992 1.00 78.12 84 MET A CA 1
ATOM 667 C C . MET A 1 84 ? -3.611 -8.913 -40.114 1.00 78.12 84 MET A C 1
ATOM 669 O O . MET A 1 84 ? -2.515 -9.471 -40.303 1.00 78.12 84 MET A O 1
ATOM 673 N N . ARG A 1 85 ? -4.008 -7.865 -40.846 1.00 81.69 85 ARG A N 1
ATOM 674 C CA . ARG A 1 85 ? -3.166 -7.247 -41.873 1.00 81.69 85 ARG A CA 1
ATOM 675 C C . ARG A 1 85 ? -1.882 -6.697 -41.233 1.00 81.69 85 ARG A C 1
ATOM 677 O O . ARG A 1 85 ? -1.957 -6.021 -40.211 1.00 81.69 85 ARG A O 1
ATOM 684 N N . PRO A 1 86 ? -0.690 -6.976 -41.801 1.00 78.88 86 PRO A N 1
ATOM 685 C CA . PRO A 1 86 ? 0.574 -6.456 -41.274 1.00 78.88 86 PRO A CA 1
ATOM 686 C C . PRO A 1 86 ? 0.587 -4.934 -41.093 1.00 78.88 86 PRO A C 1
ATOM 688 O O . PRO A 1 86 ? 1.189 -4.454 -40.139 1.00 78.88 86 PRO A O 1
ATOM 691 N N . ASP A 1 87 ? -0.103 -4.208 -41.972 1.00 80.75 87 ASP A N 1
ATOM 692 C CA . ASP A 1 87 ? -0.139 -2.745 -41.963 1.00 80.75 87 ASP A CA 1
ATOM 693 C C . ASP A 1 87 ? -0.881 -2.190 -40.736 1.00 80.75 87 ASP A C 1
ATOM 695 O O . ASP A 1 87 ? -0.408 -1.248 -40.107 1.00 80.75 87 ASP A O 1
ATOM 699 N N . GLU A 1 88 ? -1.982 -2.829 -40.330 1.00 81.06 88 GLU A N 1
ATOM 700 C CA . GLU A 1 88 ? -2.760 -2.445 -39.141 1.00 81.06 88 GLU A CA 1
ATOM 701 C C . GLU A 1 88 ? -1.942 -2.656 -37.859 1.00 81.06 88 GLU A C 1
ATOM 703 O O . GLU A 1 88 ? -1.881 -1.783 -36.993 1.00 81.06 88 GLU A O 1
ATOM 708 N N . VAL A 1 89 ? -1.223 -3.780 -37.772 1.00 84.50 89 VAL A N 1
ATOM 709 C CA . VAL A 1 89 ? -0.313 -4.051 -36.647 1.00 84.50 89 VAL A CA 1
ATOM 710 C C . VAL A 1 89 ? 0.834 -3.037 -36.617 1.00 84.50 89 VAL A C 1
ATOM 712 O O . VAL A 1 89 ? 1.192 -2.541 -35.548 1.00 84.50 89 VAL A O 1
ATOM 715 N N . ALA A 1 90 ? 1.395 -2.688 -37.778 1.00 82.19 90 ALA A N 1
ATOM 716 C CA . ALA A 1 90 ? 2.489 -1.726 -37.880 1.00 82.19 90 ALA A CA 1
ATOM 717 C C . ALA A 1 90 ? 2.070 -0.308 -37.451 1.00 82.19 90 ALA A C 1
ATOM 719 O O . ALA A 1 90 ? 2.862 0.399 -36.824 1.00 82.19 90 ALA A O 1
ATOM 720 N N . GLU A 1 91 ? 0.833 0.111 -37.736 1.00 84.69 91 GLU A N 1
ATOM 721 C CA . GLU A 1 91 ? 0.295 1.395 -37.268 1.00 84.69 91 GLU A CA 1
ATOM 722 C C . GLU A 1 91 ? 0.199 1.460 -35.741 1.00 84.69 91 GLU A C 1
ATOM 724 O O . GLU A 1 91 ? 0.612 2.455 -35.134 1.00 84.69 91 GLU A O 1
ATOM 729 N N . VAL A 1 92 ? -0.290 0.389 -35.113 1.00 86.25 92 VAL A N 1
ATOM 730 C CA . VAL A 1 92 ? -0.407 0.304 -33.651 1.00 86.25 92 VAL A CA 1
ATOM 731 C C . VAL A 1 92 ? 0.972 0.233 -32.994 1.00 86.25 92 VAL A C 1
ATOM 733 O O . VAL A 1 92 ? 1.265 0.997 -32.074 1.00 86.25 92 VAL A O 1
ATOM 736 N N . GLN A 1 93 ? 1.876 -0.596 -33.520 1.00 86.50 93 GLN A N 1
ATOM 737 C CA . GLN A 1 93 ? 3.261 -0.664 -33.048 1.00 86.50 93 GLN A CA 1
ATOM 738 C C . GLN A 1 93 ? 3.965 0.696 -33.153 1.00 86.50 93 GLN A C 1
ATOM 740 O O . GLN A 1 93 ? 4.658 1.118 -32.225 1.00 86.50 93 GLN A O 1
ATOM 745 N N . LYS A 1 94 ? 3.742 1.436 -34.246 1.00 84.81 94 LYS A N 1
ATOM 746 C CA . LYS A 1 94 ? 4.281 2.788 -34.429 1.00 84.81 94 LYS A CA 1
ATOM 747 C C . LYS A 1 94 ? 3.729 3.774 -33.401 1.00 84.81 94 LYS A C 1
ATOM 749 O O . LYS A 1 94 ? 4.487 4.615 -32.919 1.00 84.81 94 LYS A O 1
ATOM 754 N N . ARG A 1 95 ? 2.447 3.674 -33.038 1.00 83.25 95 ARG A N 1
ATOM 755 C CA . ARG A 1 95 ? 1.831 4.507 -31.992 1.00 83.25 95 ARG A CA 1
ATOM 756 C C . ARG A 1 95 ? 2.490 4.270 -30.631 1.00 83.25 95 ARG A C 1
ATOM 758 O O . ARG A 1 95 ? 2.874 5.235 -29.974 1.00 83.25 95 ARG A O 1
ATOM 765 N N . ILE A 1 96 ? 2.719 3.010 -30.263 1.00 86.00 96 ILE A N 1
ATOM 766 C CA . ILE A 1 96 ? 3.387 2.644 -29.002 1.00 86.00 96 ILE A CA 1
ATOM 767 C C . ILE A 1 96 ? 4.845 3.125 -28.988 1.00 86.00 96 ILE A C 1
ATOM 769 O O . ILE A 1 96 ? 5.317 3.689 -27.998 1.00 86.00 96 ILE A O 1
ATOM 773 N N . VAL A 1 97 ? 5.569 2.986 -30.103 1.00 84.88 97 VAL A N 1
ATOM 774 C CA . VAL A 1 97 ? 6.934 3.526 -30.231 1.00 84.88 97 VAL A CA 1
ATOM 775 C C . VAL A 1 97 ? 6.936 5.053 -30.107 1.00 84.88 97 VAL A C 1
ATOM 777 O O . VAL A 1 97 ? 7.798 5.613 -29.431 1.00 84.88 97 VAL A O 1
ATOM 780 N N . GLN A 1 98 ? 5.955 5.750 -30.688 1.00 81.94 98 GLN A N 1
ATOM 781 C CA . GLN A 1 98 ? 5.814 7.202 -30.532 1.00 81.94 98 GLN A CA 1
ATOM 782 C C . GLN A 1 98 ? 5.546 7.608 -29.077 1.00 81.94 98 GLN A C 1
ATOM 784 O O . GLN A 1 98 ? 6.160 8.564 -28.602 1.00 81.94 98 GLN A O 1
ATOM 789 N N . GLN A 1 99 ? 4.694 6.879 -28.354 1.00 82.56 99 GLN A N 1
ATOM 790 C CA . GLN A 1 99 ? 4.481 7.090 -26.917 1.00 82.56 99 GLN A CA 1
ATOM 791 C C . GLN A 1 99 ? 5.770 6.851 -26.119 1.00 82.56 99 GLN A C 1
ATOM 793 O O . GLN A 1 99 ? 6.145 7.671 -25.284 1.00 82.56 99 GLN A O 1
ATOM 798 N N . THR A 1 100 ? 6.524 5.801 -26.448 1.00 81.75 100 THR A N 1
ATOM 799 C CA . THR A 1 100 ? 7.836 5.515 -25.839 1.00 81.75 100 THR A CA 1
ATOM 800 C C . THR A 1 100 ? 8.825 6.668 -26.048 1.00 81.75 100 THR A C 1
ATOM 802 O O . THR A 1 100 ? 9.509 7.086 -25.112 1.00 81.75 100 THR A O 1
ATOM 805 N N . VAL A 1 101 ? 8.867 7.246 -27.256 1.00 78.75 101 VAL A N 1
ATOM 806 C CA . VAL A 1 101 ? 9.686 8.432 -27.562 1.00 78.75 101 VAL A CA 1
ATOM 807 C C . VAL A 1 101 ? 9.244 9.636 -26.725 1.00 78.75 101 VAL A C 1
ATOM 809 O O . VAL A 1 101 ? 10.093 10.337 -26.179 1.00 78.75 101 VAL A O 1
ATOM 812 N N . GLN A 1 102 ? 7.938 9.869 -26.573 1.00 78.06 102 GLN A N 1
ATOM 813 C CA . GLN A 1 102 ? 7.419 10.961 -25.740 1.00 78.06 102 GLN A CA 1
ATOM 814 C C . GLN A 1 102 ? 7.787 10.782 -24.261 1.00 78.06 102 GLN A C 1
ATOM 816 O O . GLN A 1 102 ? 8.235 11.732 -23.618 1.00 78.06 102 GLN A O 1
ATOM 821 N N . LEU A 1 103 ? 7.676 9.565 -23.724 1.00 77.44 103 LEU A N 1
ATOM 822 C CA . LEU A 1 103 ? 8.096 9.249 -22.354 1.00 77.44 103 LEU A CA 1
ATOM 823 C C . LEU A 1 103 ? 9.609 9.431 -22.159 1.00 77.44 103 LEU A C 1
ATOM 825 O O . LEU A 1 103 ? 10.065 9.845 -21.088 1.00 77.44 103 LEU A O 1
ATOM 829 N N . ALA A 1 104 ? 10.400 9.199 -23.205 1.00 73.75 104 ALA A N 1
ATOM 830 C CA . ALA A 1 104 ? 11.829 9.477 -23.189 1.00 73.75 104 ALA A CA 1
ATOM 831 C C . ALA A 1 104 ? 12.163 10.975 -23.242 1.00 73.75 104 ALA A C 1
ATOM 833 O O . ALA A 1 104 ? 13.074 11.420 -22.541 1.00 73.75 104 ALA A O 1
ATOM 834 N N . GLU A 1 105 ? 11.401 11.785 -23.987 1.00 68.56 105 GLU A N 1
ATOM 835 C CA . GLU A 1 105 ? 11.516 13.253 -23.951 1.00 68.56 105 GLU A CA 1
ATOM 836 C C . GLU A 1 105 ? 11.223 13.813 -22.549 1.00 68.56 105 GLU A C 1
ATOM 838 O O . GLU A 1 105 ? 11.853 14.779 -22.113 1.00 68.56 105 GLU A O 1
ATOM 843 N N . GLN A 1 106 ? 10.313 13.168 -21.815 1.00 67.56 106 GLN A N 1
ATOM 844 C CA . GLN A 1 106 ? 9.990 13.487 -20.422 1.00 67.56 106 GLN A CA 1
ATOM 845 C C . GLN A 1 106 ? 11.034 12.966 -19.417 1.00 67.56 106 GLN A C 1
ATOM 847 O O . GLN A 1 106 ? 10.964 13.285 -18.229 1.00 67.56 106 GLN A O 1
ATOM 852 N N . GLY A 1 107 ? 12.020 12.188 -19.876 1.00 70.56 107 GLY A N 1
ATOM 853 C CA . GLY A 1 107 ? 13.079 11.612 -19.049 1.00 70.56 107 GLY A CA 1
ATOM 854 C C . GLY A 1 107 ? 12.640 10.423 -18.189 1.00 70.56 107 GLY A C 1
ATOM 855 O O . GLY A 1 107 ? 13.359 10.071 -17.254 1.00 70.56 107 GLY A O 1
ATOM 856 N N . GLN A 1 108 ? 11.480 9.824 -18.478 1.00 68.88 108 GLN A N 1
ATOM 857 C CA . GLN A 1 108 ? 10.959 8.662 -17.751 1.00 68.88 108 GLN A CA 1
ATOM 858 C C . GLN A 1 108 ? 11.507 7.335 -18.290 1.00 68.88 108 GLN A C 1
ATOM 860 O O . GLN A 1 108 ? 11.705 6.401 -17.515 1.00 68.88 108 GLN A O 1
ATOM 865 N N . VAL A 1 109 ? 11.796 7.272 -19.595 1.00 72.81 109 VAL A N 1
ATOM 866 C CA . VAL A 1 109 ? 12.290 6.074 -20.291 1.00 72.81 109 VAL A CA 1
ATOM 867 C C . VAL A 1 109 ? 13.576 6.385 -21.060 1.00 72.81 109 VAL A C 1
ATOM 869 O O . VAL A 1 109 ? 13.753 7.476 -21.597 1.00 72.81 109 VAL A O 1
ATOM 872 N N . SER A 1 110 ? 14.507 5.435 -21.117 1.00 68.62 110 SER A N 1
ATOM 873 C CA . SER A 1 110 ? 15.731 5.544 -21.906 1.00 68.62 110 SER A CA 1
ATOM 874 C C . SER A 1 110 ? 15.509 5.076 -23.349 1.00 68.62 110 SER A C 1
ATOM 876 O O . SER A 1 110 ? 15.632 3.894 -23.653 1.00 68.62 110 SER A O 1
ATOM 878 N N . TRP A 1 111 ? 15.244 6.016 -24.259 1.00 69.06 111 TRP A N 1
ATOM 879 C CA . TRP A 1 111 ? 15.086 5.753 -25.698 1.00 69.06 111 TRP A CA 1
ATOM 880 C C . TRP A 1 111 ? 15.978 6.699 -26.522 1.00 69.06 111 TRP A C 1
ATOM 882 O O . TRP A 1 111 ? 15.953 7.903 -26.242 1.00 69.06 111 TRP A O 1
ATOM 892 N N . PRO A 1 112 ? 16.772 6.238 -27.519 1.00 60.09 112 PRO A N 1
ATOM 893 C CA . PRO A 1 112 ? 16.836 4.907 -28.148 1.00 60.09 112 PRO A CA 1
ATOM 894 C C . PRO A 1 112 ? 17.753 3.895 -27.420 1.00 60.09 112 PRO A C 1
ATOM 896 O O . PRO A 1 112 ? 18.604 4.298 -26.617 1.00 60.09 112 PRO A O 1
ATOM 899 N N . PRO A 1 113 ? 17.653 2.588 -27.736 1.00 58.16 113 PRO A N 1
ATOM 900 C CA . PRO A 1 113 ? 18.422 1.544 -27.063 1.00 58.16 113 PRO A CA 1
ATOM 901 C C . PRO A 1 113 ? 19.926 1.673 -27.297 1.00 58.16 113 PRO A C 1
ATOM 903 O O . PRO A 1 113 ? 20.385 1.819 -28.428 1.00 58.16 113 PRO A O 1
ATOM 906 N N . GLY A 1 114 ? 20.710 1.570 -26.225 1.00 54.84 114 GLY A N 1
ATOM 907 C CA . GLY A 1 114 ? 22.176 1.601 -26.286 1.00 54.84 114 GLY A CA 1
ATOM 908 C C . GLY A 1 114 ? 22.809 2.961 -25.980 1.00 54.84 114 GLY A C 1
ATOM 909 O O . GLY A 1 114 ? 24.029 3.039 -25.831 1.00 54.84 114 GLY A O 1
ATOM 910 N N . GLN A 1 115 ? 22.024 4.026 -25.787 1.00 49.72 115 GLN A N 1
ATOM 911 C CA . GLN A 1 115 ? 22.550 5.226 -25.135 1.00 49.72 115 GLN A CA 1
ATOM 912 C C . GLN A 1 115 ? 22.596 4.978 -23.624 1.00 49.72 115 GLN A C 1
ATOM 914 O O . GLN A 1 115 ? 21.561 4.830 -22.978 1.00 49.72 115 GLN A O 1
ATOM 919 N N . LYS A 1 116 ? 23.807 4.945 -23.038 1.00 46.69 116 LYS A N 1
ATOM 920 C CA . LYS A 1 116 ? 23.972 5.138 -21.586 1.00 46.69 116 LYS A CA 1
ATOM 921 C C . LYS A 1 116 ? 23.135 6.358 -21.216 1.00 46.69 116 LYS A C 1
ATOM 923 O O . LYS A 1 116 ? 23.344 7.392 -21.855 1.00 46.69 116 LYS A O 1
ATOM 928 N N . LYS A 1 117 ? 22.213 6.213 -20.242 1.00 42.50 117 LYS A N 1
ATOM 929 C CA . LYS A 1 117 ? 21.354 7.287 -19.700 1.00 42.50 117 LYS A CA 1
ATOM 930 C C . LYS A 1 117 ? 22.050 8.622 -19.910 1.00 42.50 117 LYS A C 1
ATOM 932 O O . LYS A 1 117 ? 23.117 8.824 -19.321 1.00 42.50 117 LYS A O 1
ATOM 937 N N . ALA A 1 118 ? 21.508 9.465 -20.796 1.00 42.41 118 ALA A N 1
ATOM 938 C CA . ALA A 1 118 ? 22.108 10.759 -21.096 1.00 42.41 118 ALA A CA 1
ATOM 939 C C . ALA A 1 118 ? 22.486 11.417 -19.759 1.00 42.41 118 ALA A C 1
ATOM 941 O O . ALA A 1 118 ? 21.675 11.347 -18.825 1.00 42.41 118 ALA A O 1
ATOM 942 N N . PRO A 1 119 ? 23.712 11.958 -19.608 1.00 36.59 119 PRO A N 1
ATOM 943 C CA . PRO A 1 119 ? 24.157 12.508 -18.337 1.00 36.59 119 PRO A CA 1
ATOM 944 C C . PRO A 1 119 ? 23.065 13.439 -17.840 1.00 36.59 119 PRO A C 1
ATOM 946 O O . PRO A 1 119 ? 22.664 14.330 -18.594 1.00 36.59 119 PRO A O 1
ATOM 949 N N . LYS A 1 120 ? 22.548 13.141 -16.631 1.00 44.41 120 LYS A N 1
ATOM 950 C CA . LYS A 1 120 ? 21.458 13.857 -15.954 1.00 44.41 120 LYS A CA 1
ATOM 951 C C . LYS A 1 120 ? 21.504 15.301 -16.423 1.00 44.41 120 LYS A C 1
ATOM 953 O O . LYS A 1 120 ? 22.494 15.974 -16.121 1.00 44.41 120 LYS A O 1
ATOM 958 N N . VAL A 1 121 ? 20.509 15.741 -17.204 1.00 45.81 121 VAL A N 1
ATOM 959 C CA . VAL A 1 121 ? 20.381 17.155 -17.579 1.00 45.81 121 VAL A CA 1
ATOM 960 C C . VAL A 1 121 ? 20.614 17.913 -16.287 1.00 45.81 121 VAL A C 1
ATOM 962 O O . VAL A 1 121 ? 19.880 17.674 -15.325 1.00 45.81 121 VAL A O 1
ATOM 965 N N . LYS A 1 122 ? 21.720 18.677 -16.218 1.00 39.31 122 LYS A N 1
ATOM 966 C CA . LYS A 1 122 ? 22.170 19.326 -14.983 1.00 39.31 122 LYS A CA 1
ATOM 967 C C . LYS A 1 122 ? 20.935 19.932 -14.348 1.00 39.31 122 LYS A C 1
ATOM 969 O O . LYS A 1 122 ? 20.289 20.766 -14.986 1.00 39.31 122 LYS A O 1
ATOM 974 N N . ALA A 1 123 ? 20.584 19.441 -13.158 1.00 41.25 123 ALA A N 1
ATOM 975 C CA . ALA A 1 123 ? 19.431 19.916 -12.424 1.00 41.25 123 ALA A CA 1
ATOM 976 C C . ALA A 1 123 ? 19.462 21.442 -12.495 1.00 41.25 123 ALA A C 1
ATOM 978 O O . ALA A 1 123 ? 20.454 22.061 -12.093 1.00 41.25 123 ALA A O 1
ATOM 979 N N . LYS A 1 124 ? 18.413 22.053 -13.065 1.00 41.41 124 LYS A N 1
ATOM 980 C CA . LYS A 1 124 ? 18.155 23.475 -12.826 1.00 41.41 124 LYS A CA 1
ATOM 981 C C . LYS A 1 124 ? 18.330 23.646 -11.318 1.00 41.41 124 LYS A C 1
ATOM 983 O O . LYS A 1 124 ? 17.692 22.894 -10.583 1.00 41.41 124 LYS A O 1
ATOM 988 N N . LYS A 1 125 ? 19.272 24.511 -10.898 1.00 36.78 125 LYS A N 1
ATOM 989 C CA . LYS A 1 125 ? 19.666 24.739 -9.493 1.00 36.78 125 LYS A CA 1
ATOM 990 C C . LYS A 1 125 ? 18.478 24.460 -8.577 1.00 36.78 125 LYS A C 1
ATOM 992 O O . LYS A 1 125 ? 17.437 25.074 -8.810 1.00 36.78 125 LYS A O 1
ATOM 997 N N . ALA A 1 126 ? 18.630 23.546 -7.610 1.00 42.66 126 ALA A N 1
ATOM 998 C CA . ALA A 1 126 ? 17.575 23.170 -6.673 1.00 42.66 126 ALA A CA 1
ATOM 999 C C . ALA A 1 126 ? 16.854 24.437 -6.203 1.00 42.66 126 ALA A C 1
ATOM 1001 O O . ALA A 1 126 ? 17.411 25.254 -5.464 1.00 42.66 126 ALA A O 1
ATOM 1002 N N . LYS A 1 127 ? 15.645 24.656 -6.727 1.00 44.66 127 LYS A N 1
ATOM 1003 C CA . LYS A 1 127 ? 14.794 25.756 -6.293 1.00 44.66 127 LYS A CA 1
ATOM 1004 C C . LYS A 1 127 ? 14.559 25.456 -4.819 1.00 44.66 127 LYS A C 1
ATOM 1006 O O . LYS A 1 127 ? 14.004 24.398 -4.529 1.00 44.66 127 LYS A O 1
ATOM 1011 N N . LYS A 1 128 ? 15.070 26.303 -3.910 1.00 47.06 128 LYS A N 1
ATOM 1012 C CA . LYS A 1 128 ? 14.853 26.157 -2.459 1.00 47.06 128 LYS A CA 1
ATOM 1013 C C . LYS A 1 128 ? 13.405 25.718 -2.254 1.00 47.06 128 LYS A C 1
ATOM 1015 O O . LYS A 1 128 ? 12.509 26.392 -2.774 1.00 47.06 128 LYS A O 1
ATOM 1020 N N . LEU A 1 129 ? 13.196 24.585 -1.574 1.00 56.09 129 LEU A N 1
ATOM 1021 C CA . LEU A 1 129 ? 11.856 24.125 -1.220 1.00 56.09 129 LEU A CA 1
ATOM 1022 C C . LEU A 1 129 ? 11.130 25.323 -0.607 1.00 56.09 129 LEU A C 1
ATOM 1024 O O . LEU A 1 129 ? 11.634 25.963 0.317 1.00 56.09 129 LEU A O 1
ATOM 1028 N N . SER A 1 130 ? 9.999 25.688 -1.207 1.00 67.19 130 SER A N 1
ATOM 1029 C CA . SER A 1 130 ? 9.198 26.819 -0.753 1.00 67.19 130 SER A CA 1
ATOM 1030 C C . SER A 1 130 ? 8.905 26.654 0.740 1.00 67.19 130 SER A C 1
ATOM 1032 O O . SER A 1 130 ? 8.570 25.552 1.171 1.00 67.19 130 SER A O 1
ATOM 1034 N N . LYS A 1 131 ? 8.981 27.733 1.528 1.00 69.00 131 LYS A N 1
ATOM 1035 C CA . LYS A 1 131 ? 8.600 27.726 2.954 1.00 69.00 131 LYS A CA 1
ATOM 1036 C C . LYS A 1 131 ? 7.203 27.110 3.162 1.00 69.00 131 LYS A C 1
ATOM 1038 O O . LYS A 1 131 ? 6.988 26.400 4.134 1.00 69.00 131 LYS A O 1
ATOM 1043 N N . LYS A 1 132 ? 6.305 27.293 2.181 1.00 70.06 132 LYS A N 1
ATOM 1044 C CA . LYS A 1 132 ? 4.971 26.673 2.107 1.00 70.06 132 LYS A CA 1
ATOM 1045 C C . LYS A 1 132 ? 5.016 25.141 1.998 1.00 70.06 132 LYS A C 1
ATOM 1047 O O . LYS A 1 132 ? 4.216 24.466 2.621 1.00 70.06 132 LYS A O 1
ATOM 1052 N N . TYR A 1 133 ? 5.951 24.588 1.226 1.00 72.12 133 TYR A N 1
ATOM 1053 C CA . TYR A 1 133 ? 6.091 23.139 1.051 1.00 72.12 133 TYR A CA 1
ATOM 1054 C C . TYR A 1 133 ? 6.683 22.463 2.292 1.00 72.12 133 TYR A C 1
ATOM 1056 O O . TYR A 1 133 ? 6.244 21.385 2.664 1.00 72.12 133 TYR A O 1
ATOM 1064 N N . LEU A 1 134 ? 7.641 23.109 2.962 1.00 72.62 134 LEU A N 1
ATOM 1065 C CA . LEU A 1 134 ? 8.186 22.611 4.230 1.00 72.62 134 LEU A CA 1
ATOM 1066 C C . LEU A 1 134 ? 7.122 22.580 5.340 1.00 72.62 134 LEU A C 1
ATOM 1068 O O . LEU A 1 134 ? 7.077 21.608 6.084 1.00 72.62 134 LEU A O 1
ATOM 1072 N N . ALA A 1 135 ? 6.247 23.591 5.401 1.00 75.06 135 ALA A N 1
ATOM 1073 C CA . ALA A 1 135 ? 5.113 23.624 6.330 1.00 75.06 135 ALA A CA 1
ATOM 1074 C C . ALA A 1 135 ? 4.084 22.516 6.033 1.00 75.06 135 ALA A C 1
ATOM 1076 O O . ALA A 1 135 ? 3.742 21.737 6.919 1.00 75.06 135 ALA A O 1
ATOM 1077 N N . MET A 1 136 ? 3.693 22.359 4.762 1.00 78.62 136 MET A N 1
ATOM 1078 C CA . MET A 1 136 ? 2.829 21.258 4.314 1.00 78.62 136 MET A CA 1
ATOM 1079 C C . MET A 1 136 ? 3.427 19.888 4.669 1.00 78.62 136 MET A C 1
ATOM 1081 O O . MET A 1 136 ? 2.723 18.994 5.127 1.00 78.62 136 MET A O 1
ATOM 1085 N N . LYS A 1 137 ? 4.744 19.717 4.494 1.00 73.88 137 LYS A N 1
ATOM 1086 C CA . LYS A 1 137 ? 5.467 18.475 4.795 1.00 73.88 137 LYS A CA 1
ATOM 1087 C C . LYS A 1 137 ? 5.388 18.113 6.283 1.00 73.88 137 LYS A C 1
ATOM 1089 O O . LYS A 1 137 ? 5.157 16.952 6.612 1.00 73.88 137 LYS A O 1
ATOM 1094 N N . SER A 1 138 ? 5.544 19.091 7.178 1.00 71.75 138 SER A N 1
ATOM 1095 C CA . SER A 1 138 ? 5.399 18.870 8.623 1.00 71.75 138 SER A CA 1
ATOM 1096 C C . SER A 1 138 ? 3.957 18.599 9.047 1.00 71.75 138 SER A C 1
ATOM 1098 O O . SER A 1 138 ? 3.735 17.709 9.861 1.00 71.75 138 SER A O 1
ATOM 1100 N N . GLU A 1 139 ? 2.984 19.308 8.470 1.00 75.06 139 GLU A N 1
ATOM 1101 C CA . GLU A 1 139 ? 1.556 19.089 8.747 1.00 75.06 139 GLU A CA 1
ATOM 1102 C C . GLU A 1 139 ? 1.122 17.691 8.300 1.00 75.06 139 GLU A C 1
ATOM 1104 O O . GLU A 1 139 ? 0.497 16.957 9.054 1.00 75.06 139 GLU A O 1
ATOM 1109 N N . THR A 1 140 ? 1.552 17.274 7.108 1.00 73.19 140 THR A N 1
ATOM 1110 C CA . THR A 1 140 ? 1.277 15.933 6.571 1.00 73.19 140 THR A CA 1
ATOM 1111 C C . THR A 1 140 ? 1.847 14.850 7.479 1.00 73.19 140 THR A C 1
ATOM 1113 O O . THR A 1 140 ? 1.170 13.867 7.757 1.00 73.19 140 THR A O 1
ATOM 1116 N N . LYS A 1 141 ? 3.065 15.049 7.997 1.00 75.31 141 LYS A N 1
ATOM 1117 C CA . LYS A 1 141 ? 3.682 14.129 8.958 1.00 75.31 141 LYS A CA 1
ATOM 1118 C C . LYS A 1 141 ? 2.892 14.045 10.269 1.00 75.31 141 LYS A C 1
ATOM 1120 O O . LYS A 1 141 ? 2.788 12.966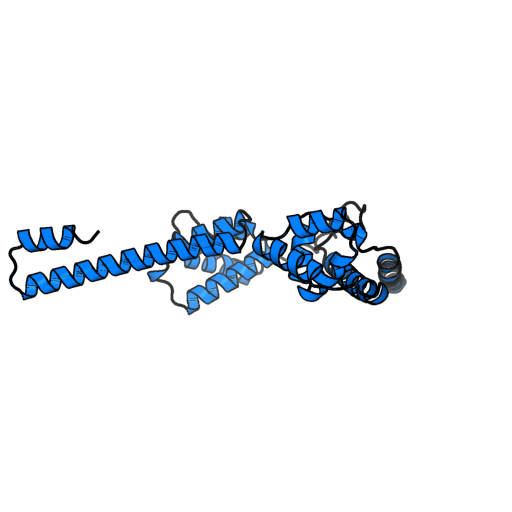 10.837 1.00 75.31 141 LYS A O 1
ATOM 1125 N N . GLN A 1 142 ? 2.325 15.154 10.738 1.00 76.12 142 GLN A N 1
ATOM 1126 C CA . GLN A 1 142 ? 1.506 15.174 11.950 1.00 76.12 142 GLN A CA 1
ATOM 1127 C C . GLN A 1 142 ? 0.147 14.493 11.736 1.00 76.12 142 GLN A C 1
ATOM 1129 O O . GLN A 1 142 ? -0.282 13.710 12.577 1.00 76.12 142 GLN A O 1
ATOM 1134 N N . THR A 1 143 ? -0.509 14.737 10.600 1.00 72.25 143 THR A N 1
ATOM 1135 C CA . THR A 1 143 ? -1.779 14.084 10.242 1.00 72.25 143 THR A CA 1
ATOM 1136 C C . THR A 1 143 ? -1.598 12.585 10.018 1.00 72.25 143 THR A C 1
ATOM 1138 O O . THR A 1 143 ? -2.419 11.804 10.482 1.00 72.25 143 THR A O 1
ATOM 1141 N N . ALA A 1 144 ? -0.490 12.173 9.392 1.00 65.56 144 ALA A N 1
ATOM 1142 C CA . ALA A 1 144 ? -0.146 10.765 9.193 1.00 65.56 144 ALA A CA 1
ATOM 1143 C C . ALA A 1 144 ? 0.016 9.988 10.512 1.00 65.56 144 ALA A C 1
ATOM 1145 O O . ALA A 1 144 ? -0.173 8.778 10.531 1.00 65.56 144 ALA A O 1
ATOM 1146 N N . GLN A 1 145 ? 0.368 10.672 11.607 1.00 74.19 145 GLN A N 1
ATOM 1147 C CA . GLN A 1 145 ? 0.571 10.062 12.925 1.00 74.19 145 GLN A CA 1
ATOM 1148 C C . GLN A 1 145 ? -0.719 9.878 13.732 1.00 74.19 145 GLN A C 1
ATOM 1150 O O . GLN A 1 145 ? -0.696 9.175 14.739 1.00 74.19 145 GLN A O 1
ATOM 1155 N N . LYS A 1 146 ? -1.840 10.484 13.324 1.00 75.38 146 LYS A N 1
ATOM 1156 C CA . LYS A 1 146 ? -3.125 10.304 14.015 1.00 75.38 146 LYS A CA 1
ATOM 1157 C C . LYS A 1 146 ? -3.676 8.888 13.787 1.00 75.38 146 LYS A C 1
ATOM 1159 O O . LYS A 1 146 ? -3.390 8.269 12.761 1.00 75.38 146 LYS A O 1
ATOM 1164 N N . SER A 1 147 ? -4.489 8.387 14.727 1.00 73.31 147 SER A N 1
ATOM 1165 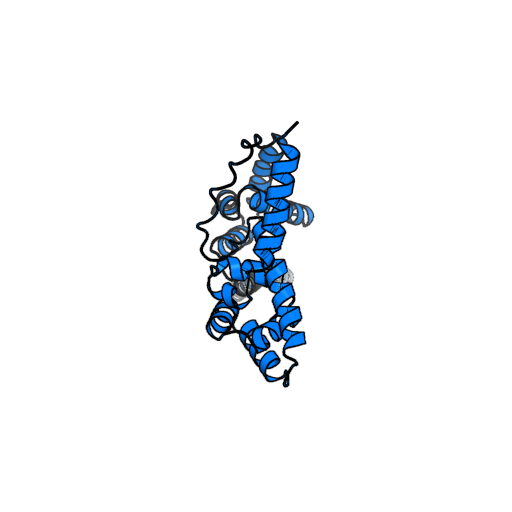C CA . SER A 1 147 ? -5.259 7.151 14.507 1.00 73.31 147 SER A CA 1
ATOM 1166 C C . SER A 1 147 ? -6.285 7.367 13.394 1.00 73.31 147 SER A C 1
ATOM 1168 O O . SER A 1 147 ? -6.858 8.453 13.303 1.00 73.31 147 SER A O 1
ATOM 1170 N N . LEU A 1 148 ? -6.559 6.335 12.590 1.00 75.81 148 LEU A N 1
ATOM 1171 C CA . LEU A 1 148 ? -7.555 6.406 11.517 1.00 75.81 148 LEU A CA 1
ATOM 1172 C C . LEU A 1 148 ? -8.940 6.802 12.056 1.00 75.81 148 LEU A C 1
ATOM 1174 O O . LEU A 1 148 ? -9.630 7.600 11.435 1.00 75.81 148 LEU A O 1
ATOM 1178 N N . ASP A 1 149 ? -9.286 6.342 13.260 1.00 76.06 149 ASP A N 1
ATOM 1179 C CA . ASP A 1 149 ? -10.559 6.647 13.934 1.00 76.06 149 ASP A CA 1
ATOM 1180 C C . ASP A 1 149 ? -10.723 8.135 14.292 1.00 76.06 149 ASP A C 1
ATOM 1182 O O . ASP A 1 149 ? -11.819 8.597 14.603 1.00 76.06 149 ASP A O 1
ATOM 1186 N N . GLN A 1 150 ? -9.620 8.887 14.298 1.00 79.19 150 GLN A N 1
ATOM 1187 C CA . GLN A 1 150 ? -9.572 10.307 14.649 1.00 79.19 150 GLN A CA 1
ATOM 1188 C C . GLN A 1 150 ? -9.463 11.211 13.417 1.00 79.19 150 GLN A C 1
ATOM 1190 O O . GLN A 1 150 ? -9.408 12.433 13.570 1.00 79.19 150 GLN A O 1
ATOM 1195 N N . LEU A 1 151 ? -9.390 10.631 12.215 1.00 80.31 151 LEU A N 1
ATOM 1196 C CA . LEU A 1 151 ? -9.282 11.364 10.961 1.00 80.31 151 LEU A CA 1
ATOM 1197 C C . LEU A 1 151 ? -10.661 11.535 10.327 1.00 80.31 151 LEU A C 1
ATOM 1199 O O . LEU A 1 151 ? -11.386 10.573 10.088 1.00 80.31 151 LEU A O 1
ATOM 1203 N N . SER A 1 152 ? -11.003 12.776 9.997 1.00 84.06 152 SER A N 1
ATOM 1204 C CA . SER A 1 152 ? -12.141 13.058 9.124 1.00 84.06 152 SER A CA 1
ATOM 1205 C C . SER A 1 152 ? -11.849 12.646 7.677 1.00 84.06 152 SER A C 1
ATOM 1207 O O . SER A 1 152 ? -10.695 12.587 7.244 1.00 84.06 152 SER A O 1
ATOM 1209 N N . PHE A 1 153 ? -12.903 12.419 6.887 1.00 79.62 153 PHE A N 1
ATOM 1210 C CA . PHE A 1 153 ? -12.766 12.117 5.457 1.00 79.62 153 PHE A CA 1
ATOM 1211 C C . PHE A 1 153 ? -11.961 13.189 4.702 1.00 79.62 153 PHE A C 1
ATOM 1213 O O . PHE A 1 153 ? -11.125 12.861 3.860 1.00 79.62 153 PHE A O 1
ATOM 1220 N N . ASP A 1 154 ? -12.146 14.466 5.045 1.00 80.62 154 ASP A N 1
ATOM 1221 C CA . ASP A 1 154 ? -11.410 15.578 4.435 1.00 80.62 154 ASP A CA 1
ATOM 1222 C C . ASP A 1 154 ? -9.922 15.575 4.811 1.00 80.62 154 ASP A C 1
ATOM 1224 O O . ASP A 1 154 ? -9.062 15.869 3.971 1.00 80.62 154 ASP A O 1
ATOM 1228 N N . GLU A 1 155 ? -9.589 15.197 6.048 1.00 82.06 155 GLU A N 1
ATOM 1229 C CA . GLU A 1 155 ? -8.197 15.024 6.472 1.00 82.06 155 GLU A CA 1
ATOM 1230 C C . GLU A 1 155 ? -7.526 13.859 5.738 1.00 82.06 155 GLU A C 1
ATOM 1232 O O . GLU A 1 155 ? -6.375 14.004 5.327 1.00 82.06 155 GLU A O 1
ATOM 1237 N N . ILE A 1 156 ? -8.235 12.747 5.502 1.00 83.19 156 ILE A N 1
ATOM 1238 C CA . ILE A 1 156 ? -7.726 11.611 4.711 1.00 83.19 156 ILE A CA 1
ATOM 1239 C C . ILE A 1 156 ? -7.458 12.046 3.263 1.00 83.19 156 ILE A C 1
ATOM 1241 O O . ILE A 1 156 ? -6.369 11.813 2.733 1.00 83.19 156 ILE A O 1
ATOM 1245 N N . ASN A 1 157 ? -8.408 12.742 2.634 1.00 79.31 157 ASN A N 1
ATOM 1246 C CA . ASN A 1 157 ? -8.248 13.262 1.273 1.00 79.31 157 ASN A CA 1
ATOM 1247 C C . ASN A 1 157 ? -7.038 14.200 1.162 1.00 79.31 157 ASN A C 1
ATOM 1249 O O . ASN A 1 157 ? -6.224 14.096 0.236 1.00 79.31 157 ASN A O 1
ATOM 1253 N N . THR A 1 158 ? -6.888 15.098 2.136 1.00 83.00 158 THR A N 1
ATOM 1254 C CA . THR A 1 158 ? -5.761 16.035 2.207 1.00 83.00 158 THR A CA 1
ATOM 1255 C C . THR A 1 158 ? -4.438 15.296 2.410 1.00 83.00 158 THR A C 1
ATOM 1257 O O . THR A 1 158 ? -3.447 15.610 1.749 1.00 83.00 158 THR A O 1
ATOM 1260 N N . LEU A 1 159 ? -4.420 14.279 3.276 1.00 86.06 159 LEU A N 1
ATOM 1261 C CA . LEU A 1 159 ? -3.247 13.458 3.561 1.00 86.06 159 LEU A CA 1
ATOM 1262 C C . LEU A 1 159 ? -2.714 12.781 2.291 1.00 86.06 159 LEU A C 1
ATOM 1264 O O . LEU A 1 159 ? -1.539 12.946 1.955 1.00 86.06 159 LEU A O 1
ATOM 1268 N N . PHE A 1 160 ? -3.574 12.084 1.545 1.00 85.88 160 PHE A N 1
ATOM 1269 C CA . PHE A 1 160 ? -3.166 11.398 0.315 1.00 85.88 160 PHE A CA 1
ATOM 1270 C C . PHE A 1 160 ? -2.824 12.365 -0.825 1.00 85.88 160 PHE A C 1
ATOM 1272 O O . PHE A 1 160 ? -1.883 12.108 -1.579 1.00 85.88 160 PHE A O 1
ATOM 1279 N N . THR A 1 161 ? -3.496 13.519 -0.910 1.00 81.75 161 THR A N 1
ATOM 1280 C CA . THR A 1 161 ? -3.122 14.588 -1.854 1.00 81.75 161 THR A CA 1
ATOM 1281 C C . THR A 1 161 ? -1.704 15.096 -1.573 1.00 81.75 161 THR A C 1
ATOM 1283 O O . THR A 1 161 ? -0.881 15.219 -2.486 1.00 81.75 161 THR A O 1
ATOM 1286 N N . ASN A 1 162 ? -1.375 15.320 -0.300 1.00 85.50 162 ASN A N 1
ATOM 1287 C CA . ASN A 1 162 ? -0.044 15.755 0.104 1.00 85.50 162 ASN A CA 1
ATOM 1288 C C . ASN A 1 162 ? 1.012 14.662 -0.118 1.00 85.50 162 ASN A C 1
ATOM 1290 O O . ASN A 1 162 ? 2.113 14.972 -0.579 1.00 85.50 162 ASN A O 1
ATOM 1294 N N . PHE A 1 163 ? 0.697 13.388 0.141 1.00 86.81 163 PHE A N 1
ATOM 1295 C CA . PHE A 1 163 ? 1.594 12.276 -0.192 1.00 86.81 163 PHE A CA 1
ATOM 1296 C C . PHE A 1 163 ? 1.881 12.193 -1.692 1.00 86.81 163 PHE A C 1
ATOM 1298 O O . PHE A 1 163 ? 3.044 12.052 -2.072 1.00 86.81 163 PHE A O 1
ATOM 1305 N N . ALA A 1 164 ? 0.877 12.369 -2.553 1.00 82.50 164 ALA A N 1
ATOM 1306 C CA . ALA A 1 164 ? 1.083 12.422 -3.998 1.00 82.50 164 ALA A CA 1
ATOM 1307 C C . ALA A 1 164 ? 2.005 13.590 -4.403 1.00 82.50 164 ALA A C 1
ATOM 1309 O O . ALA A 1 164 ? 2.911 13.421 -5.227 1.00 82.50 164 ALA A O 1
ATOM 1310 N N . GLU A 1 165 ? 1.840 14.766 -3.786 1.00 82.44 165 GLU A N 1
ATOM 1311 C CA . GLU A 1 165 ? 2.742 15.901 -4.002 1.00 82.44 165 GLU A CA 1
ATOM 1312 C C . GLU A 1 165 ? 4.188 15.607 -3.583 1.00 82.44 165 GLU A C 1
ATOM 1314 O O . GLU A 1 165 ? 5.125 15.963 -4.308 1.00 82.44 165 GLU A O 1
ATOM 1319 N N . ILE A 1 166 ? 4.376 14.980 -2.419 1.00 83.62 166 ILE A N 1
ATOM 1320 C CA . ILE A 1 166 ? 5.693 14.616 -1.887 1.00 83.62 166 ILE A CA 1
ATOM 1321 C C . ILE A 1 166 ? 6.352 13.580 -2.802 1.00 83.62 166 ILE A C 1
ATOM 1323 O O . ILE A 1 166 ? 7.486 13.786 -3.237 1.00 83.62 166 ILE A O 1
ATOM 1327 N N . ALA A 1 167 ? 5.628 12.523 -3.173 1.00 84.31 167 ALA A N 1
ATOM 1328 C CA . ALA A 1 167 ? 6.122 11.474 -4.059 1.00 84.31 167 ALA A CA 1
ATOM 1329 C C . ALA A 1 167 ? 6.529 12.024 -5.434 1.00 84.31 167 ALA A C 1
ATOM 1331 O O . ALA A 1 167 ? 7.555 11.629 -5.986 1.00 84.31 167 ALA A O 1
ATOM 1332 N N . ARG A 1 168 ? 5.785 12.996 -5.976 1.00 83.25 168 ARG A N 1
ATOM 1333 C CA . ARG A 1 168 ? 6.123 13.646 -7.250 1.00 83.25 168 ARG A CA 1
ATOM 1334 C C . ARG A 1 168 ? 7.384 14.512 -7.167 1.00 83.25 168 ARG A C 1
ATOM 1336 O O . ARG A 1 168 ? 8.112 14.624 -8.153 1.00 83.25 168 ARG A O 1
ATOM 1343 N N . LYS A 1 169 ? 7.623 15.173 -6.030 1.00 78.44 169 LYS A N 1
ATOM 1344 C CA . LYS A 1 169 ? 8.745 16.114 -5.845 1.00 78.44 169 LYS A CA 1
ATOM 1345 C C . LYS A 1 169 ? 10.033 15.431 -5.389 1.00 78.44 169 LYS A C 1
ATOM 1347 O O . LYS A 1 169 ? 11.108 15.834 -5.827 1.00 78.44 169 LYS A O 1
ATOM 1352 N N . GLU A 1 170 ? 9.930 14.442 -4.509 1.00 77.56 170 GLU A N 1
ATOM 1353 C CA . GLU A 1 170 ? 11.066 13.805 -3.829 1.00 77.56 170 GLU A CA 1
ATOM 1354 C C . GLU A 1 170 ? 11.192 12.302 -4.137 1.00 77.56 170 GLU A C 1
ATOM 1356 O O . GLU A 1 170 ? 12.220 11.701 -3.830 1.00 77.56 170 GLU A O 1
ATOM 1361 N N . GLY A 1 171 ? 10.201 11.706 -4.807 1.00 79.50 171 GLY A N 1
ATOM 1362 C CA . GLY A 1 171 ? 10.124 10.268 -5.065 1.00 79.50 171 GLY A CA 1
ATOM 1363 C C . GLY A 1 171 ? 9.353 9.514 -3.977 1.00 79.50 171 GLY A C 1
ATOM 1364 O O . GLY A 1 171 ? 9.171 10.010 -2.868 1.00 79.50 171 GLY A O 1
ATOM 1365 N N . ILE A 1 172 ? 8.909 8.294 -4.292 1.00 81.38 172 ILE A N 1
ATOM 1366 C CA . ILE A 1 172 ? 8.081 7.467 -3.394 1.00 81.38 172 ILE A CA 1
ATOM 1367 C C . ILE A 1 172 ? 8.783 7.123 -2.067 1.00 81.38 172 ILE A C 1
ATOM 1369 O O . ILE A 1 172 ? 8.145 7.134 -1.022 1.00 81.38 172 ILE A O 1
ATOM 1373 N N . LEU A 1 173 ? 10.112 6.955 -2.078 1.00 83.00 173 LEU A N 1
ATOM 1374 C CA . LEU A 1 173 ? 10.935 6.706 -0.880 1.00 83.00 173 LEU A CA 1
ATOM 1375 C C . LEU A 1 173 ? 10.858 7.841 0.155 1.00 83.00 173 LEU A C 1
ATOM 1377 O O . LEU A 1 173 ? 11.126 7.644 1.337 1.00 83.00 173 LEU A O 1
ATOM 1381 N N . ALA A 1 174 ? 10.479 9.053 -0.260 1.00 84.00 174 ALA A N 1
ATOM 1382 C CA . ALA A 1 174 ? 10.291 10.156 0.675 1.00 84.00 174 ALA A CA 1
ATOM 1383 C C . ALA A 1 174 ? 9.104 9.925 1.625 1.00 84.00 174 ALA A C 1
ATOM 1385 O O . ALA A 1 174 ? 9.066 10.539 2.692 1.00 84.00 174 ALA A O 1
ATOM 1386 N N . LEU A 1 175 ? 8.160 9.052 1.252 1.00 83.12 175 LEU A N 1
ATOM 1387 C CA . LEU A 1 175 ? 6.998 8.705 2.067 1.00 83.12 175 LEU A CA 1
ATOM 1388 C C . LEU A 1 175 ? 7.358 7.794 3.245 1.00 83.12 175 LEU A C 1
ATOM 1390 O O . LEU A 1 175 ? 6.743 7.915 4.296 1.00 83.12 175 LEU A O 1
ATOM 1394 N N . GLU A 1 176 ? 8.397 6.968 3.125 1.00 80.38 176 GLU A N 1
ATOM 1395 C CA . GLU A 1 176 ? 8.865 6.090 4.207 1.00 80.38 176 GLU A CA 1
ATOM 1396 C C . G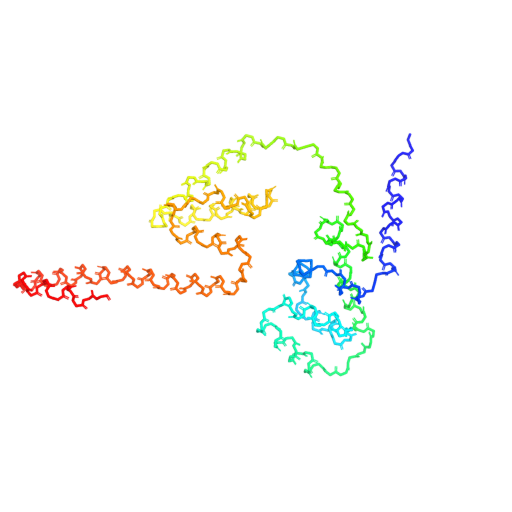LU A 1 176 ? 9.230 6.895 5.466 1.00 80.38 176 GLU A C 1
ATOM 1398 O O . GLU A 1 176 ? 8.818 6.581 6.575 1.00 80.38 176 GLU A O 1
ATOM 1403 N N . ASN A 1 177 ? 9.899 8.036 5.281 1.00 76.38 177 ASN A N 1
ATOM 1404 C CA . ASN A 1 177 ? 10.323 8.924 6.371 1.00 76.38 177 ASN A CA 1
ATOM 1405 C C . ASN A 1 177 ? 9.187 9.792 6.959 1.00 76.38 177 ASN A C 1
ATOM 1407 O O . ASN A 1 177 ? 9.393 10.529 7.938 1.00 76.38 177 ASN A O 1
ATOM 1411 N N . MET A 1 178 ? 8.004 9.761 6.337 1.00 71.56 178 MET A N 1
ATOM 1412 C CA . MET A 1 178 ? 6.797 10.429 6.844 1.00 71.56 178 MET A CA 1
ATOM 1413 C C . MET A 1 178 ? 6.050 9.587 7.855 1.00 71.56 178 MET A C 1
ATOM 1415 O O . MET A 1 178 ? 5.313 10.125 8.679 1.00 71.56 178 MET A O 1
ATOM 1419 N N . VAL A 1 179 ? 6.251 8.283 7.766 1.00 70.00 179 VAL A N 1
ATOM 1420 C CA . VAL A 1 179 ? 5.472 7.280 8.447 1.00 70.00 179 VAL A CA 1
ATOM 1421 C C . VAL A 1 179 ? 6.360 6.669 9.522 1.00 70.00 179 VAL A C 1
ATOM 1423 O O . VAL A 1 179 ? 7.267 5.894 9.236 1.00 70.00 179 VAL A O 1
ATOM 1426 N N . SER A 1 180 ? 6.131 7.056 10.774 1.00 64.62 180 SER A N 1
ATOM 1427 C CA . SER A 1 180 ? 6.796 6.422 11.918 1.00 64.62 180 SER A CA 1
ATOM 1428 C C . SER A 1 180 ? 6.143 5.069 12.227 1.00 64.62 180 SER A C 1
ATOM 1430 O O . SER A 1 180 ? 4.946 4.913 11.991 1.00 64.62 180 SER A O 1
ATOM 1432 N N . ASP A 1 181 ? 6.876 4.132 12.837 1.00 59.81 181 ASP A N 1
ATOM 1433 C CA . ASP A 1 181 ? 6.327 2.841 13.308 1.00 59.81 181 ASP A CA 1
ATOM 1434 C C . ASP A 1 181 ? 5.117 2.987 14.250 1.00 59.81 181 ASP A C 1
ATOM 1436 O O . ASP A 1 181 ? 4.277 2.100 14.326 1.00 59.81 181 ASP A O 1
ATOM 1440 N N . GLU A 1 182 ? 5.004 4.125 14.938 1.00 53.38 182 GLU A N 1
ATOM 1441 C CA . GLU A 1 182 ? 3.926 4.432 15.889 1.00 53.38 182 GLU A CA 1
ATOM 1442 C C . GLU A 1 182 ? 2.677 5.065 15.245 1.00 53.38 182 GLU A C 1
ATOM 1444 O O . GLU A 1 182 ? 1.681 5.300 15.926 1.00 53.38 182 GLU A O 1
ATOM 1449 N N . SER A 1 183 ? 2.718 5.384 13.946 1.00 54.97 183 SER A N 1
ATOM 1450 C CA . SER A 1 183 ? 1.550 5.921 13.233 1.00 54.97 183 SER A CA 1
ATOM 1451 C C . SER A 1 183 ? 0.491 4.841 12.992 1.00 54.97 183 SER A C 1
ATOM 1453 O O . SER A 1 183 ? 0.812 3.653 13.058 1.00 54.97 183 SER A O 1
ATOM 1455 N N . SER A 1 184 ? -0.768 5.239 12.732 1.00 62.38 184 SER A N 1
ATOM 1456 C CA . SER A 1 184 ? -1.881 4.294 12.532 1.00 62.38 184 SER A CA 1
ATOM 1457 C C . SER A 1 184 ? -1.445 3.115 11.663 1.00 62.38 184 SER A C 1
ATOM 1459 O O . SER A 1 184 ? -1.033 3.301 10.515 1.00 62.38 184 SER A O 1
ATOM 1461 N N . ALA A 1 185 ? -1.487 1.910 12.246 1.00 71.19 185 ALA A N 1
ATOM 1462 C CA . ALA A 1 185 ? -0.874 0.722 11.653 1.00 71.19 185 ALA A CA 1
ATOM 1463 C C . ALA A 1 185 ? -1.312 0.539 10.191 1.00 71.19 185 ALA A C 1
ATOM 1465 O O . ALA A 1 185 ? -0.509 0.191 9.332 1.00 71.19 185 ALA A O 1
ATOM 1466 N N . PHE A 1 186 ? -2.578 0.844 9.897 1.00 85.00 186 PHE A N 1
ATOM 1467 C CA . PHE A 1 186 ? -3.161 0.682 8.573 1.00 85.00 186 PHE A CA 1
ATOM 1468 C C . PHE A 1 186 ? -2.499 1.555 7.493 1.00 85.00 186 PHE A C 1
ATOM 1470 O O . PHE A 1 186 ? -2.003 1.029 6.498 1.00 85.00 186 PHE A O 1
ATOM 1477 N N . ILE A 1 187 ? -2.447 2.881 7.686 1.00 85.00 187 ILE A N 1
ATOM 1478 C CA . ILE A 1 187 ? -1.876 3.810 6.692 1.00 85.00 187 ILE A CA 1
ATOM 1479 C C . ILE A 1 187 ? -0.373 3.573 6.550 1.00 85.00 187 ILE A C 1
ATOM 1481 O O . ILE A 1 187 ? 0.165 3.615 5.441 1.00 85.00 187 ILE A O 1
ATOM 1485 N N . SER A 1 188 ? 0.307 3.315 7.666 1.00 84.12 188 SER A N 1
ATOM 1486 C CA . SER A 1 188 ? 1.753 3.155 7.673 1.00 84.12 188 SER A CA 1
ATOM 1487 C C . SER A 1 188 ? 2.210 1.941 6.878 1.00 84.12 188 SER A C 1
ATOM 1489 O O . SER A 1 188 ? 3.068 2.048 5.999 1.00 84.12 188 SER A O 1
ATOM 1491 N N . ASN A 1 189 ? 1.571 0.805 7.124 1.00 86.44 189 ASN A N 1
ATOM 1492 C CA . ASN A 1 189 ? 1.838 -0.427 6.404 1.00 86.44 189 ASN A CA 1
ATOM 1493 C C . ASN A 1 189 ? 1.377 -0.347 4.942 1.00 86.44 189 ASN A C 1
ATOM 1495 O O . ASN A 1 189 ? 2.091 -0.840 4.077 1.00 86.44 189 ASN A O 1
ATOM 1499 N N . ALA A 1 190 ? 0.267 0.334 4.627 1.00 88.56 190 ALA A N 1
ATOM 1500 C CA . ALA A 1 190 ? -0.138 0.571 3.236 1.00 88.56 190 ALA A CA 1
ATOM 1501 C C . ALA A 1 190 ? 0.945 1.323 2.439 1.00 88.56 190 ALA A C 1
ATOM 1503 O O . ALA A 1 190 ? 1.280 0.945 1.315 1.00 88.56 190 ALA A O 1
ATOM 1504 N N . ILE A 1 191 ? 1.533 2.365 3.037 1.00 88.06 191 ILE A N 1
ATOM 1505 C CA . ILE A 1 191 ? 2.616 3.136 2.413 1.00 88.06 191 ILE A CA 1
ATOM 1506 C C . ILE A 1 191 ? 3.880 2.288 2.273 1.00 88.06 191 ILE A C 1
ATOM 1508 O O . ILE A 1 191 ? 4.523 2.353 1.229 1.00 88.06 191 ILE A O 1
ATOM 1512 N N . ARG A 1 192 ? 4.222 1.468 3.274 1.00 86.75 192 ARG A N 1
ATOM 1513 C CA . ARG A 1 192 ? 5.363 0.539 3.201 1.00 86.75 192 ARG A CA 1
ATOM 1514 C C . ARG A 1 192 ? 5.219 -0.455 2.060 1.00 86.75 192 ARG A C 1
ATOM 1516 O O . ARG A 1 192 ? 6.107 -0.515 1.222 1.00 86.75 192 ARG A O 1
ATOM 1523 N N . LEU A 1 193 ? 4.068 -1.119 1.947 1.00 88.25 193 LEU A N 1
ATOM 1524 C CA . LEU A 1 193 ? 3.799 -2.063 0.858 1.00 88.25 193 LEU A CA 1
ATOM 1525 C C . LEU A 1 193 ? 3.988 -1.411 -0.522 1.00 88.25 193 LEU A C 1
ATOM 1527 O O . LEU A 1 193 ? 4.591 -2.010 -1.414 1.00 88.25 193 LEU A O 1
ATOM 1531 N N . ALA A 1 194 ? 3.529 -0.165 -0.682 1.00 86.94 194 ALA A N 1
ATOM 1532 C CA . ALA A 1 194 ? 3.712 0.602 -1.912 1.00 86.94 194 ALA A CA 1
ATOM 1533 C C . ALA A 1 194 ? 5.176 1.021 -2.158 1.00 86.94 194 ALA A C 1
ATOM 1535 O O . ALA A 1 194 ? 5.631 1.030 -3.303 1.00 86.94 194 ALA A O 1
ATOM 1536 N N . VAL A 1 195 ? 5.921 1.377 -1.107 1.00 86.25 195 VAL A N 1
ATOM 1537 C CA . VAL A 1 195 ? 7.347 1.743 -1.183 1.00 86.25 195 VAL A CA 1
ATOM 1538 C C . VAL A 1 195 ? 8.221 0.531 -1.511 1.00 86.25 195 VAL A C 1
ATOM 1540 O O . VAL A 1 195 ? 9.129 0.655 -2.335 1.00 86.25 195 VAL A O 1
ATOM 1543 N N . ASP A 1 196 ? 7.900 -0.630 -0.940 1.00 84.25 196 ASP A N 1
ATOM 1544 C CA . ASP A 1 196 ? 8.587 -1.910 -1.155 1.00 84.25 196 ASP A CA 1
ATOM 1545 C C . ASP A 1 196 ? 8.414 -2.438 -2.589 1.00 84.25 196 ASP A C 1
ATOM 1547 O O . ASP A 1 196 ? 9.092 -3.379 -3.003 1.00 84.25 196 ASP A O 1
ATOM 1551 N N . GLY A 1 197 ? 7.541 -1.804 -3.381 1.00 83.56 197 GLY A N 1
ATOM 1552 C CA . GLY A 1 197 ? 7.269 -2.191 -4.760 1.00 83.56 197 GLY A CA 1
ATOM 1553 C C . GLY A 1 197 ? 6.371 -3.418 -4.862 1.00 83.56 197 GLY A C 1
ATOM 1554 O O . GLY A 1 197 ? 6.445 -4.134 -5.857 1.00 83.56 197 GLY A O 1
ATOM 1555 N N . THR A 1 198 ? 5.539 -3.664 -3.845 1.00 83.25 198 THR A N 1
ATOM 1556 C CA . THR A 1 198 ? 4.515 -4.713 -3.885 1.00 83.25 198 THR A CA 1
ATOM 1557 C C . THR A 1 198 ? 3.541 -4.431 -5.032 1.00 83.25 198 THR A C 1
ATOM 1559 O O . THR A 1 198 ? 3.168 -3.281 -5.274 1.00 83.25 198 THR A O 1
ATOM 1562 N N . GLU A 1 199 ? 3.131 -5.474 -5.752 1.00 81.31 199 GLU A N 1
ATOM 1563 C CA . GLU A 1 199 ? 2.193 -5.343 -6.870 1.00 81.31 199 GLU A CA 1
ATOM 1564 C C . GLU A 1 199 ? 0.839 -4.766 -6.405 1.00 81.31 199 GLU A C 1
ATOM 1566 O O . GLU A 1 199 ? 0.350 -5.173 -5.347 1.00 81.31 199 GLU A O 1
ATOM 1571 N N . PRO A 1 200 ? 0.193 -3.862 -7.172 1.00 82.50 200 PRO A N 1
ATOM 1572 C CA . PRO A 1 200 ? -1.036 -3.184 -6.747 1.00 82.50 200 PRO A CA 1
ATOM 1573 C C . PRO A 1 200 ? -2.173 -4.126 -6.339 1.00 82.50 200 PRO A C 1
ATOM 1575 O O . PRO A 1 200 ? -2.834 -3.869 -5.335 1.00 82.50 200 PRO A O 1
ATOM 1578 N N . ASP A 1 201 ? -2.360 -5.224 -7.078 1.00 80.38 201 ASP A N 1
ATOM 1579 C CA . ASP A 1 201 ? -3.388 -6.232 -6.786 1.00 80.38 201 ASP A CA 1
ATOM 1580 C C . ASP A 1 201 ? -3.151 -6.865 -5.404 1.00 80.38 201 ASP A C 1
ATOM 1582 O O . ASP A 1 201 ? -4.065 -6.973 -4.593 1.00 80.38 201 ASP A O 1
ATOM 1586 N N . LEU A 1 202 ? -1.895 -7.196 -5.088 1.00 79.75 202 LEU A N 1
ATOM 1587 C CA . LEU A 1 202 ? -1.522 -7.783 -3.802 1.00 79.75 202 LEU A CA 1
ATOM 1588 C C . LEU A 1 202 ? -1.635 -6.771 -2.654 1.00 79.75 202 LEU A C 1
ATOM 1590 O O . LEU A 1 202 ? -2.043 -7.133 -1.554 1.00 79.75 202 LEU A O 1
ATOM 1594 N N . ILE A 1 203 ? -1.302 -5.498 -2.895 1.00 86.56 203 ILE A N 1
ATOM 1595 C CA . ILE A 1 203 ? -1.540 -4.428 -1.915 1.00 86.56 203 ILE A CA 1
ATOM 1596 C C . ILE A 1 203 ? -3.031 -4.358 -1.584 1.00 86.56 203 ILE A C 1
ATOM 1598 O O . ILE A 1 203 ? -3.390 -4.290 -0.410 1.00 86.56 203 ILE A O 1
ATOM 1602 N N . MET A 1 204 ? -3.885 -4.387 -2.608 1.00 84.81 204 MET A N 1
ATOM 1603 C CA . MET A 1 204 ? -5.333 -4.339 -2.440 1.00 84.81 204 MET A CA 1
ATOM 1604 C C . MET A 1 204 ? -5.832 -5.539 -1.632 1.00 84.81 204 MET A C 1
ATOM 1606 O O . MET A 1 204 ? -6.458 -5.329 -0.597 1.00 84.81 204 MET A O 1
ATOM 1610 N N . ASP A 1 205 ? -5.451 -6.761 -2.006 1.00 88.38 205 ASP A N 1
ATOM 1611 C CA . ASP A 1 205 ? -5.842 -7.985 -1.295 1.00 88.38 205 ASP A CA 1
ATOM 1612 C C . ASP A 1 205 ? -5.426 -7.956 0.190 1.00 88.38 205 ASP A C 1
ATOM 1614 O O . ASP A 1 205 ? -6.213 -8.294 1.083 1.00 88.38 205 ASP A O 1
ATOM 1618 N N . ILE A 1 206 ? -4.193 -7.519 0.481 1.00 89.75 206 ILE A N 1
ATOM 1619 C CA . ILE A 1 206 ? -3.676 -7.414 1.854 1.00 89.75 206 ILE A CA 1
ATOM 1620 C C . ILE A 1 206 ? -4.472 -6.377 2.651 1.00 89.75 206 ILE A C 1
ATOM 1622 O O . ILE A 1 206 ? -4.890 -6.651 3.781 1.00 89.75 206 ILE A O 1
ATOM 1626 N N . LEU A 1 207 ? -4.681 -5.185 2.087 1.00 89.12 207 LEU A N 1
ATOM 1627 C CA . LEU A 1 207 ? -5.368 -4.096 2.778 1.00 89.12 207 LEU A CA 1
ATOM 1628 C C . LEU A 1 207 ? -6.858 -4.380 2.968 1.00 89.12 207 LEU A C 1
ATOM 1630 O O . LEU A 1 207 ? -7.387 -4.066 4.032 1.00 89.12 207 LEU A O 1
ATOM 1634 N N . GLU A 1 208 ? -7.525 -5.008 2.001 1.00 90.00 208 GLU A N 1
ATOM 1635 C CA . GLU A 1 208 ? -8.923 -5.430 2.124 1.00 90.00 208 GLU A CA 1
ATOM 1636 C C . GLU A 1 208 ? -9.094 -6.497 3.202 1.00 90.00 208 GLU A C 1
ATOM 1638 O O . GLU A 1 208 ? -9.957 -6.366 4.073 1.00 90.00 208 GLU A O 1
ATOM 1643 N N . THR A 1 209 ? -8.227 -7.513 3.200 1.00 91.94 209 THR A N 1
ATOM 1644 C CA . THR A 1 209 ? -8.228 -8.563 4.227 1.00 91.94 209 THR A CA 1
ATOM 1645 C C . THR A 1 209 ? -8.042 -7.957 5.614 1.00 91.94 209 THR A C 1
ATOM 1647 O O . THR A 1 209 ? -8.755 -8.290 6.566 1.00 91.94 209 THR A O 1
ATOM 1650 N N . TRP A 1 210 ? -7.099 -7.026 5.739 1.00 92.75 210 TRP A N 1
ATOM 1651 C CA . TRP A 1 210 ? -6.817 -6.398 7.016 1.00 92.75 210 TRP A CA 1
ATOM 1652 C C . TRP A 1 210 ? -7.930 -5.453 7.471 1.00 92.75 210 TRP A C 1
ATOM 1654 O O . TRP A 1 210 ? -8.325 -5.498 8.636 1.00 92.75 210 TRP A O 1
ATOM 1664 N N . MET A 1 211 ? -8.495 -4.658 6.558 1.00 87.94 211 MET A N 1
ATOM 1665 C CA . MET A 1 211 ? -9.676 -3.836 6.818 1.00 87.94 211 MET A CA 1
ATOM 1666 C C . MET A 1 211 ? -10.840 -4.701 7.309 1.00 87.94 211 MET A C 1
ATOM 1668 O O . MET A 1 211 ? -11.454 -4.366 8.321 1.00 87.94 211 MET A O 1
ATOM 1672 N N . GLY A 1 212 ? -11.106 -5.834 6.652 1.00 89.94 212 GLY A N 1
ATOM 1673 C CA . GLY A 1 212 ? -12.119 -6.794 7.088 1.00 89.94 212 GLY A CA 1
ATOM 1674 C C . GLY A 1 212 ? -11.867 -7.277 8.516 1.00 89.94 212 GLY A C 1
ATOM 1675 O O . GLY A 1 212 ? -12.762 -7.228 9.356 1.00 89.94 212 GLY A O 1
ATOM 1676 N N . SER A 1 213 ? -10.625 -7.651 8.836 1.00 90.56 213 SER A N 1
ATOM 1677 C CA . SER A 1 213 ? -10.246 -8.049 10.197 1.00 90.56 213 SER A CA 1
ATOM 1678 C C . SER A 1 213 ? -10.482 -6.942 11.233 1.00 90.56 213 SER A C 1
ATOM 1680 O O . SER A 1 213 ? -10.977 -7.230 12.323 1.00 90.56 213 SER A O 1
ATOM 1682 N N . LEU A 1 214 ? -10.142 -5.689 10.913 1.00 87.88 214 LEU A N 1
ATOM 1683 C CA . LEU A 1 214 ? -10.330 -4.540 11.808 1.00 87.88 214 LEU A CA 1
ATOM 1684 C C . LEU A 1 214 ? -11.816 -4.233 12.034 1.00 87.88 214 LEU A C 1
ATOM 1686 O O . LEU A 1 214 ? -12.232 -4.014 13.172 1.00 87.88 214 LEU A O 1
ATOM 1690 N N . LEU A 1 215 ? -12.624 -4.256 10.970 1.00 87.38 215 LEU A N 1
ATOM 1691 C CA . LEU A 1 215 ? -14.072 -4.057 11.058 1.00 87.38 215 LEU A CA 1
ATOM 1692 C C . LEU A 1 215 ? -14.726 -5.149 11.903 1.00 87.38 215 LEU A C 1
ATOM 1694 O O . LEU A 1 215 ? -15.515 -4.834 12.791 1.00 87.38 215 LEU A O 1
ATOM 1698 N N . HIS A 1 216 ? -14.343 -6.410 11.695 1.00 89.12 216 HIS A N 1
ATOM 1699 C CA . HIS A 1 216 ? -14.831 -7.513 12.514 1.00 89.12 216 HIS A CA 1
ATOM 1700 C C . HIS A 1 216 ? -14.421 -7.371 13.983 1.00 89.12 216 HIS A C 1
ATOM 1702 O O . HIS A 1 216 ? -15.227 -7.639 14.868 1.00 89.12 216 HIS A O 1
ATOM 1708 N N . GLU A 1 217 ? -13.197 -6.931 14.283 1.00 89.25 217 GLU A N 1
ATOM 1709 C CA . GLU A 1 217 ? -12.787 -6.679 15.670 1.00 89.25 217 GLU A CA 1
ATOM 1710 C C . GLU A 1 217 ? -13.643 -5.584 16.329 1.00 89.25 217 GLU A C 1
ATOM 1712 O O . GLU A 1 217 ? -14.084 -5.744 17.471 1.00 89.25 217 GLU A O 1
ATOM 1717 N N . GLN A 1 218 ? -13.914 -4.486 15.617 1.00 88.06 218 GLN A N 1
ATOM 1718 C CA . GLN A 1 218 ? -14.781 -3.414 16.114 1.00 88.06 218 GLN A CA 1
ATOM 1719 C C . GLN A 1 218 ? -16.217 -3.894 16.318 1.00 88.06 218 GLN A C 1
ATOM 1721 O O . GLN A 1 218 ? -16.806 -3.652 17.371 1.00 88.06 218 GLN A O 1
ATOM 1726 N N . GLU A 1 219 ? -16.765 -4.635 15.356 1.00 91.06 219 GLU A N 1
ATOM 1727 C CA . GLU A 1 219 ? -18.090 -5.243 15.458 1.00 91.06 219 GLU A CA 1
ATOM 1728 C C . GLU A 1 219 ? -18.209 -6.108 16.719 1.00 91.06 219 GLU A C 1
ATOM 1730 O O . GLU A 1 219 ? -19.152 -5.947 17.495 1.00 91.06 219 GLU A O 1
ATOM 1735 N N . ARG A 1 220 ? -17.208 -6.952 16.998 1.00 91.38 220 ARG A N 1
ATOM 1736 C CA . ARG A 1 220 ? -17.183 -7.791 18.204 1.00 91.38 220 ARG A CA 1
ATOM 1737 C C . ARG A 1 220 ? -17.116 -6.980 19.493 1.00 91.38 220 ARG A C 1
ATOM 1739 O O . ARG A 1 220 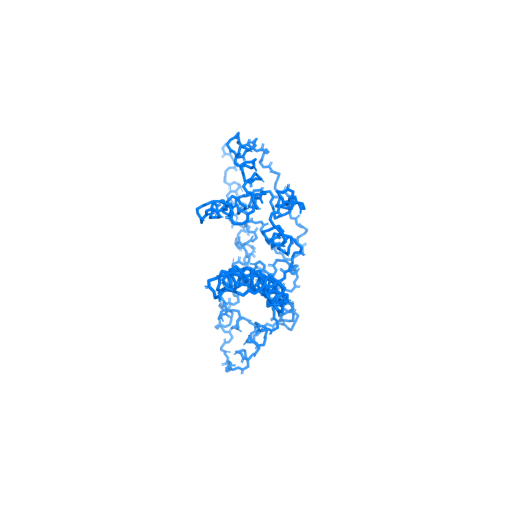? -17.767 -7.340 20.475 1.00 91.38 220 ARG A O 1
ATOM 1746 N N . LYS A 1 221 ? -16.380 -5.863 19.513 1.00 92.69 221 LYS A N 1
ATOM 1747 C CA . LYS A 1 221 ? -16.375 -4.937 20.661 1.00 92.69 221 LYS A CA 1
ATOM 1748 C C . LYS A 1 221 ? -17.768 -4.358 20.902 1.00 92.69 221 LYS A C 1
ATOM 1750 O O . LYS A 1 221 ? -18.233 -4.373 22.041 1.00 92.69 221 LYS A O 1
ATOM 1755 N N . TYR A 1 222 ? -18.460 -3.914 19.853 1.00 93.31 222 TYR A N 1
ATOM 1756 C CA . TYR A 1 222 ? -19.834 -3.421 19.975 1.00 93.31 222 TYR A CA 1
ATOM 1757 C C . TYR A 1 222 ? -20.805 -4.513 20.427 1.00 93.31 222 TYR A C 1
ATOM 1759 O O . TYR A 1 222 ? -21.617 -4.267 21.317 1.00 93.31 222 TYR A O 1
ATOM 1767 N N . GLN A 1 223 ? -20.685 -5.731 19.896 1.00 93.94 223 GLN A N 1
ATOM 1768 C CA . GLN A 1 223 ? -21.491 -6.873 20.331 1.00 93.94 223 GLN A CA 1
ATOM 1769 C C . GLN A 1 223 ? -21.291 -7.180 21.819 1.00 93.94 223 GLN A C 1
ATOM 1771 O O . GLN A 1 223 ? -22.275 -7.358 22.530 1.00 93.94 223 GLN A O 1
ATOM 1776 N N . LYS A 1 224 ? -20.049 -7.160 22.327 1.00 93.88 224 LYS A N 1
ATOM 1777 C CA . LYS A 1 224 ? -19.780 -7.313 23.769 1.00 93.88 224 LYS A CA 1
ATOM 1778 C C . LYS A 1 224 ? -20.466 -6.228 24.601 1.00 93.88 224 LYS A C 1
ATOM 1780 O O . LYS A 1 224 ? -21.030 -6.532 25.647 1.00 93.88 224 LYS A O 1
ATOM 1785 N N . VAL A 1 225 ? -20.429 -4.971 24.154 1.00 95.25 225 VAL A N 1
ATOM 1786 C CA . VAL A 1 225 ? -21.106 -3.867 24.857 1.00 95.25 225 VAL A CA 1
ATOM 1787 C C . VAL A 1 225 ? -22.621 -4.082 24.878 1.00 95.25 225 VAL A C 1
ATOM 1789 O O . VAL A 1 225 ? -23.241 -3.924 25.930 1.00 95.25 225 VAL A O 1
ATOM 1792 N N . ILE A 1 226 ? -23.208 -4.483 23.747 1.00 93.75 226 ILE A N 1
ATOM 1793 C CA . ILE A 1 226 ? -24.645 -4.766 23.639 1.00 93.75 226 ILE A CA 1
ATOM 1794 C C . ILE A 1 226 ? -25.034 -5.932 24.555 1.00 93.75 226 ILE A C 1
ATOM 1796 O O . ILE A 1 226 ? -25.951 -5.786 25.359 1.00 93.75 226 ILE A O 1
ATOM 1800 N N . GLU A 1 227 ? -24.320 -7.056 24.499 1.00 93.75 227 GLU A N 1
ATOM 1801 C CA . GLU A 1 227 ? -24.609 -8.236 25.325 1.00 93.75 227 GLU A CA 1
ATOM 1802 C C . GLU A 1 227 ? -24.465 -7.940 26.825 1.00 93.75 227 GLU A C 1
ATOM 1804 O O . GLU A 1 227 ? -25.286 -8.370 27.641 1.00 93.75 227 GLU A O 1
ATOM 1809 N N . GLY A 1 228 ? -23.454 -7.149 27.197 1.00 94.31 228 GLY A N 1
ATOM 1810 C CA . GLY A 1 228 ? -23.267 -6.692 28.571 1.00 94.31 228 GLY A CA 1
ATOM 1811 C C . GLY A 1 228 ? -24.458 -5.870 29.059 1.00 94.31 228 GLY A C 1
ATOM 1812 O O . GLY A 1 228 ? -24.977 -6.118 30.148 1.00 94.31 228 GLY A O 1
ATOM 1813 N N . LEU A 1 229 ? -24.947 -4.941 28.232 1.00 96.62 229 LEU A N 1
ATOM 1814 C CA . LEU A 1 229 ? -26.130 -4.141 28.544 1.00 96.62 229 LEU A CA 1
ATOM 1815 C C . LEU A 1 229 ? -27.401 -5.001 28.650 1.00 96.62 229 LEU A C 1
ATOM 1817 O O . LEU A 1 229 ? -28.171 -4.825 29.595 1.00 96.62 229 LEU A O 1
ATOM 1821 N N . MET A 1 230 ? -27.604 -5.949 27.731 1.00 95.19 230 MET A N 1
ATOM 1822 C CA . MET A 1 230 ? -28.757 -6.862 27.749 1.00 95.19 230 MET A CA 1
ATOM 1823 C C . MET A 1 230 ? -28.775 -7.744 28.999 1.00 95.19 230 MET A C 1
ATOM 1825 O O . MET A 1 230 ? -29.829 -7.955 29.606 1.00 95.19 230 MET A O 1
ATOM 1829 N N . SER A 1 231 ? -27.604 -8.217 29.423 1.00 94.75 231 SER A N 1
ATOM 1830 C CA . SER A 1 231 ? -27.464 -9.027 30.633 1.00 94.75 231 SER A CA 1
ATOM 1831 C C . SER A 1 231 ? -27.768 -8.212 31.897 1.00 94.75 231 SER A C 1
ATOM 1833 O O . SER A 1 231 ? -28.464 -8.689 32.793 1.00 94.75 231 SER A O 1
ATOM 1835 N N . ILE A 1 232 ? -27.330 -6.945 31.945 1.00 94.62 232 ILE A N 1
ATOM 1836 C CA . ILE A 1 232 ? -27.681 -6.012 33.029 1.00 94.62 232 ILE A CA 1
ATOM 1837 C C . ILE A 1 232 ? -29.193 -5.763 33.061 1.00 94.62 232 ILE A C 1
ATOM 1839 O O . ILE A 1 232 ? -29.800 -5.839 34.128 1.00 94.62 232 ILE A O 1
ATOM 1843 N N . GLN A 1 233 ? -29.815 -5.498 31.906 1.00 95.50 233 GLN A N 1
ATOM 1844 C CA . GLN A 1 233 ? -31.258 -5.256 31.813 1.00 95.50 233 GLN A CA 1
ATOM 1845 C C . GLN A 1 233 ? -32.077 -6.466 32.282 1.00 95.50 233 GLN A C 1
ATOM 1847 O O . GLN A 1 233 ? -33.107 -6.303 32.933 1.00 95.50 233 GLN A O 1
ATOM 1852 N N . SER A 1 234 ? -31.607 -7.671 31.967 1.00 94.38 234 SER A N 1
ATOM 1853 C CA . SER A 1 234 ? -32.265 -8.929 32.335 1.00 94.38 234 SER A CA 1
ATOM 1854 C C . SER A 1 234 ? -32.064 -9.307 33.810 1.00 94.38 234 SER A C 1
ATOM 1856 O O . SER A 1 234 ? -32.707 -10.236 34.293 1.00 94.38 234 SER A O 1
ATOM 1858 N N . GLY A 1 235 ? -31.199 -8.587 34.537 1.00 94.62 235 GLY A N 1
ATOM 1859 C CA . GLY A 1 235 ? -30.879 -8.866 35.938 1.00 94.62 235 GLY A CA 1
ATOM 1860 C C . GLY A 1 235 ? -29.970 -10.083 36.130 1.00 94.62 235 GLY A C 1
ATOM 1861 O O . GLY A 1 235 ? -30.025 -10.723 37.182 1.00 94.62 235 GLY A O 1
ATOM 1862 N N . ASP A 1 236 ? -29.150 -10.420 35.131 1.00 94.56 236 ASP A N 1
ATOM 1863 C CA . ASP A 1 236 ? -28.255 -11.572 35.198 1.00 94.56 236 ASP A CA 1
ATOM 1864 C C . ASP A 1 236 ? -27.225 -11.435 36.330 1.00 94.56 236 ASP A C 1
ATOM 1866 O O . ASP A 1 236 ? -26.699 -10.359 36.626 1.00 94.56 236 ASP A O 1
ATOM 1870 N N . ASN A 1 237 ? -26.877 -12.566 36.949 1.00 95.31 237 ASN A N 1
ATOM 1871 C CA . ASN A 1 237 ? -25.790 -12.617 37.923 1.00 95.31 237 ASN A CA 1
ATOM 1872 C C . ASN A 1 237 ? -24.459 -12.215 37.249 1.00 95.31 237 ASN A C 1
ATOM 1874 O O . ASN A 1 237 ? -24.163 -12.748 36.177 1.00 95.31 237 ASN A O 1
ATOM 1878 N N . PRO A 1 238 ? -23.600 -11.391 37.884 1.00 93.75 238 PRO A N 1
ATOM 1879 C CA . PRO A 1 238 ? -22.316 -10.969 37.315 1.00 93.75 238 PRO A CA 1
ATOM 1880 C C . PRO A 1 238 ? -21.439 -12.100 36.756 1.00 93.75 238 PRO A C 1
ATOM 1882 O O . PRO A 1 238 ? -20.790 -11.913 35.732 1.00 93.75 238 PRO A O 1
ATOM 1885 N N . ARG A 1 239 ? -21.459 -13.295 37.366 1.00 92.44 239 ARG A N 1
ATOM 1886 C CA . ARG A 1 239 ? -20.708 -14.462 36.863 1.00 92.44 239 ARG A CA 1
ATOM 1887 C C . ARG A 1 239 ? -21.232 -14.978 35.520 1.00 92.44 239 ARG A C 1
ATOM 1889 O O . ARG A 1 239 ? -20.457 -15.453 34.698 1.00 92.44 239 ARG A O 1
ATOM 1896 N N . ILE A 1 240 ? -22.544 -14.899 35.300 1.00 91.06 240 ILE A N 1
ATOM 1897 C CA . ILE A 1 240 ? -23.176 -15.278 34.029 1.00 91.06 240 ILE A CA 1
ATOM 1898 C C . ILE A 1 240 ? -22.858 -14.234 32.960 1.00 91.06 240 ILE A C 1
ATOM 1900 O O . ILE A 1 240 ? -22.539 -14.609 31.836 1.00 91.06 240 ILE A O 1
ATOM 1904 N N . VAL A 1 241 ? -22.864 -12.946 33.321 1.00 91.31 241 VAL A N 1
ATOM 1905 C CA . VAL A 1 241 ? -22.462 -11.859 32.415 1.00 91.31 241 VAL A CA 1
ATOM 1906 C C . VAL A 1 241 ? -21.018 -12.047 31.951 1.00 91.31 241 VAL A C 1
ATOM 1908 O O . VAL A 1 241 ? -20.750 -12.027 30.755 1.00 91.31 241 VAL A O 1
ATOM 1911 N N . GLU A 1 242 ? -20.091 -12.306 32.875 1.00 90.81 242 GLU A N 1
ATOM 1912 C CA . GLU A 1 242 ? -18.682 -12.554 32.548 1.00 90.81 242 GLU A CA 1
ATOM 1913 C C . GLU A 1 242 ? -18.511 -13.747 31.595 1.00 90.81 242 GLU A C 1
ATOM 1915 O O . GLU A 1 242 ? -17.765 -13.663 30.618 1.00 90.81 242 GLU A O 1
ATOM 1920 N N . HIS A 1 243 ? -19.245 -14.838 31.829 1.00 91.44 243 HIS A N 1
ATOM 1921 C CA . HIS A 1 243 ? -19.210 -16.004 30.951 1.00 91.44 243 HIS A CA 1
ATOM 1922 C C . HIS A 1 243 ? -19.782 -15.712 29.555 1.00 91.44 243 HIS A C 1
ATOM 1924 O O . HIS A 1 243 ? -19.167 -16.069 28.556 1.00 91.44 243 HIS A O 1
ATOM 1930 N N . LYS A 1 244 ? -20.919 -15.014 29.457 1.00 87.50 244 LYS A N 1
ATOM 1931 C CA . LYS A 1 244 ? -21.503 -14.614 28.165 1.00 87.50 244 LYS A CA 1
ATOM 1932 C C . LYS A 1 244 ? -20.553 -13.720 27.364 1.00 87.50 244 LYS A C 1
ATOM 1934 O O . LYS A 1 244 ? -20.358 -13.930 26.170 1.00 87.50 244 LYS A O 1
ATOM 1939 N N . LEU A 1 245 ? -19.906 -12.764 28.032 1.00 89.88 245 LEU A N 1
ATOM 1940 C CA . LEU A 1 245 ? -18.949 -11.853 27.402 1.00 89.88 245 LEU A CA 1
ATOM 1941 C C . LEU A 1 245 ? -17.644 -12.538 26.978 1.00 89.88 245 LEU A C 1
ATOM 1943 O O . LEU A 1 245 ? -17.000 -12.060 26.038 1.00 89.88 245 LEU A O 1
ATOM 1947 N N . SER A 1 246 ? -17.232 -13.621 27.644 1.00 89.00 246 SER A N 1
ATOM 1948 C CA . SER A 1 246 ? -16.002 -14.348 27.302 1.00 89.00 246 SER A CA 1
ATOM 1949 C C . SER A 1 246 ? -16.146 -15.239 26.068 1.00 89.00 246 SER A C 1
ATOM 1951 O O . SER A 1 246 ? -15.151 -15.478 25.394 1.00 89.00 246 SER A O 1
ATOM 1953 N N . VAL A 1 247 ? -17.369 -15.661 25.730 1.00 89.56 247 VAL A N 1
ATOM 1954 C CA . VAL A 1 247 ? -17.662 -16.494 24.547 1.00 89.56 247 VAL A CA 1
ATOM 1955 C C . VAL A 1 247 ? -17.592 -15.701 23.234 1.00 89.56 247 VAL A C 1
ATOM 1957 O O . VAL A 1 247 ? -17.338 -16.278 22.178 1.00 89.56 247 VAL A O 1
ATOM 1960 N N . ILE A 1 248 ? -17.777 -14.380 23.280 1.00 82.88 248 ILE A N 1
ATOM 1961 C CA . ILE A 1 248 ? -17.630 -13.504 22.110 1.00 82.88 248 ILE A CA 1
ATOM 1962 C C . ILE A 1 248 ? -16.123 -13.279 21.874 1.00 82.88 248 ILE A C 1
ATOM 1964 O O . ILE A 1 248 ? -15.516 -12.454 22.561 1.00 82.88 248 ILE A O 1
ATOM 1968 N N . TYR A 1 249 ? -15.513 -14.031 20.951 1.00 68.19 249 TYR A N 1
ATOM 1969 C CA . TYR A 1 249 ? -14.088 -13.942 20.574 1.00 68.19 249 TYR A CA 1
ATOM 1970 C C . TYR A 1 249 ? -13.873 -13.158 19.289 1.00 68.19 249 TYR A C 1
ATOM 1972 O O . TYR A 1 249 ? -14.482 -13.547 18.271 1.00 68.19 249 TYR A O 1
#

Foldseek 3Di:
DPPPCVVCVVVVVCVVVQLVPDFLQQQLLWDLQLLLVLVVVADLVLVLLLLLPHDPSNNVSNLVSDDPVSSVVSVVSSVVDDDDDPVVNVVSSSVSRVSSVVCVVVVNTDPDHPPDSDPPPPPPPPPPQPPVLVVLLVVLLVLQQDAPVPDDPVSVVSNVVNLVVCCVPPNLVSVLVSHDPNGHVLVNVLSVCVSVVPDPVVSCVVSVVVVVVVVVVVVLVVVLVVLLVVCVVVVHDPVVNVVVSVVSD